Protein AF-A0A6C0QB54-F1 (afdb_monomer_lite)

pLDDT: mean 79.32, std 17.46, range [38.84, 95.88]

Foldseek 3Di:
DDDDDDDDDDDDDDDDDDDDDDDDDDDDPDDDPPPPPDADDPQDAADPPQDPLLCLLLVLLLVLVVVVVDHLVNLCVQAVDDSVVSSCSNNNNDLDQLVRVVSSCVVSVFLSQLSLLSSLVSQVVPPPHDPVNNCVSCVVPVVVNVVPPDQDPVLVVVCVVCVVVQLVVCVVPDDPVVSVSVSSSVSSSCSRCVVVCVVDPDNVVD

Structure (mmCIF, N/CA/C/O backbone):
data_AF-A0A6C0QB54-F1
#
_entry.id   AF-A0A6C0QB54-F1
#
loop_
_atom_site.group_PDB
_atom_site.id
_atom_site.type_symbol
_atom_site.label_atom_id
_atom_site.label_alt_id
_atom_site.label_comp_id
_atom_site.label_asym_id
_atom_site.label_entity_id
_atom_site.label_seq_id
_atom_site.pdbx_PDB_ins_code
_atom_site.Cartn_x
_atom_site.Cartn_y
_atom_site.Cartn_z
_atom_site.occupancy
_atom_site.B_iso_or_equiv
_atom_site.auth_seq_id
_atom_site.auth_comp_id
_atom_site.auth_asym_id
_atom_site.auth_atom_id
_atom_site.pdbx_PDB_model_num
ATOM 1 N N . MET A 1 1 ? -19.506 -4.157 97.766 1.00 39.16 1 MET A N 1
ATOM 2 C CA . MET A 1 1 ? -19.098 -3.221 96.699 1.00 39.16 1 MET A CA 1
ATOM 3 C C . MET A 1 1 ? -19.793 -3.650 95.411 1.00 39.16 1 MET A C 1
ATOM 5 O O . MET A 1 1 ? -19.734 -4.841 95.151 1.00 39.16 1 MET A O 1
ATOM 9 N N . THR A 1 2 ? -20.455 -2.834 94.587 1.00 42.12 2 THR A N 1
ATOM 10 C CA . THR A 1 2 ? -21.032 -1.476 94.728 1.00 42.12 2 THR A CA 1
ATOM 11 C C . THR A 1 2 ? -22.020 -1.313 93.548 1.00 42.12 2 THR A C 1
ATOM 13 O O . THR A 1 2 ? -21.626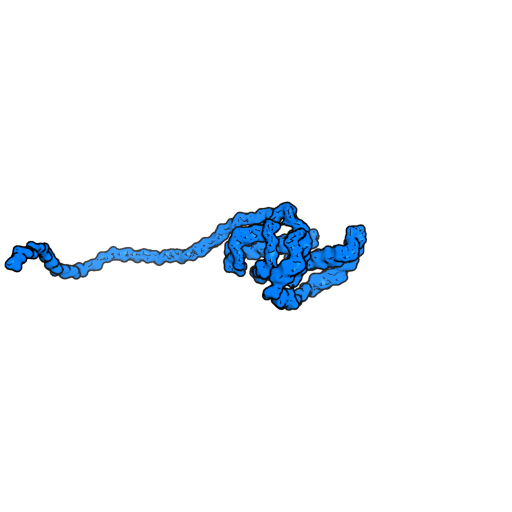 -1.583 92.421 1.00 42.12 2 THR A O 1
ATOM 16 N N . THR A 1 3 ? -23.282 -0.931 93.777 1.00 49.56 3 THR A N 1
ATOM 17 C CA . THR A 1 3 ? -24.237 -0.430 92.744 1.00 49.56 3 THR A CA 1
ATOM 18 C C . THR A 1 3 ? -23.921 1.046 92.406 1.00 49.56 3 THR A C 1
ATOM 20 O O . THR A 1 3 ? -23.174 1.633 93.193 1.00 49.56 3 THR A O 1
ATOM 23 N N . PRO A 1 4 ? -24.439 1.716 91.340 1.00 61.91 4 PRO A N 1
ATOM 24 C CA . PRO A 1 4 ? -25.644 1.477 90.512 1.00 61.91 4 PRO A CA 1
ATOM 25 C C . PRO A 1 4 ? -25.268 1.313 88.995 1.00 61.91 4 PRO A C 1
ATOM 27 O O . PRO A 1 4 ? -24.181 0.797 88.754 1.00 61.91 4 PRO A O 1
ATOM 30 N N . SER A 1 5 ? -26.044 1.579 87.923 1.00 51.97 5 SER A N 1
ATOM 31 C CA . SER A 1 5 ? -27.294 2.348 87.713 1.00 51.97 5 SER A CA 1
ATOM 32 C C . SER A 1 5 ? -28.105 1.916 86.473 1.00 51.97 5 SER A C 1
ATOM 34 O O . SER A 1 5 ? -27.557 1.355 85.531 1.00 51.97 5 SER A O 1
ATOM 36 N N . ASP A 1 6 ? -29.388 2.293 86.471 1.00 53.00 6 ASP A N 1
ATOM 37 C CA . ASP A 1 6 ? -30.288 2.486 85.307 1.00 53.00 6 ASP A CA 1
ATOM 38 C C . ASP A 1 6 ? -30.131 3.949 84.772 1.00 53.00 6 ASP A C 1
ATOM 40 O O . ASP A 1 6 ? -29.526 4.738 85.516 1.00 53.00 6 ASP A O 1
ATOM 44 N N . PRO A 1 7 ? -30.628 4.396 83.579 1.00 58.66 7 PRO A N 1
ATOM 45 C CA . PRO A 1 7 ? -32.072 4.359 83.257 1.00 58.66 7 PRO A CA 1
ATOM 46 C C . PRO A 1 7 ? -32.531 4.304 81.762 1.00 58.66 7 PRO A C 1
ATOM 48 O O . PRO A 1 7 ? -31.856 4.769 80.848 1.00 58.66 7 PRO A O 1
ATOM 51 N N . SER A 1 8 ? -33.819 3.965 81.583 1.00 39.81 8 SER A N 1
ATOM 52 C CA . SER A 1 8 ? -34.803 4.609 80.669 1.00 39.81 8 SER A CA 1
ATOM 53 C C . SER A 1 8 ? -34.636 4.554 79.131 1.00 39.81 8 SER A C 1
ATOM 55 O O . SER A 1 8 ? -33.882 5.338 78.561 1.00 39.81 8 SER A O 1
ATOM 57 N N . ALA A 1 9 ? -35.562 3.856 78.445 1.00 40.72 9 ALA A N 1
ATOM 58 C CA . ALA A 1 9 ? -36.677 4.481 77.684 1.00 40.72 9 ALA A CA 1
ATOM 59 C C . ALA A 1 9 ? -37.516 3.450 76.881 1.00 40.72 9 ALA A C 1
ATOM 61 O O . ALA A 1 9 ? -36.960 2.596 76.198 1.00 40.72 9 ALA A O 1
ATOM 62 N N . ALA A 1 10 ? -38.851 3.580 76.900 1.00 47.28 10 ALA A N 1
ATOM 63 C CA . ALA A 1 10 ? -39.772 2.974 75.916 1.00 47.28 10 ALA A CA 1
ATOM 64 C C . ALA A 1 10 ? -40.053 3.978 74.767 1.00 47.28 10 ALA A C 1
ATOM 66 O O . ALA A 1 10 ? -39.791 5.171 74.962 1.00 47.28 10 ALA A O 1
ATOM 67 N N . PRO A 1 11 ? -40.522 3.550 73.572 1.00 50.53 11 PRO A N 1
ATOM 68 C CA . PRO A 1 11 ? -41.960 3.289 73.320 1.00 50.53 11 PRO A CA 1
ATOM 69 C C . PRO A 1 11 ? -42.220 2.000 72.495 1.00 50.53 11 PRO A C 1
ATOM 71 O O . PRO A 1 11 ? -41.364 1.554 71.744 1.00 50.53 11 PRO A O 1
ATOM 74 N N . GLU A 1 12 ? -43.317 1.263 72.693 1.00 42.94 12 GLU A N 1
ATOM 75 C CA . GLU A 1 12 ? -44.690 1.516 72.188 1.00 42.94 12 GLU A CA 1
ATOM 76 C C . GLU A 1 12 ? -44.807 1.449 70.643 1.00 42.94 12 GLU A C 1
ATOM 78 O O . GLU A 1 12 ? -44.833 2.464 69.947 1.00 42.94 12 GLU A O 1
ATOM 83 N N . GLU A 1 13 ? -44.892 0.225 70.102 1.00 38.84 13 GLU A N 1
ATOM 84 C CA . GLU A 1 13 ? -45.164 -0.030 68.680 1.00 38.84 13 GLU A CA 1
ATOM 85 C C . GLU A 1 13 ? -46.653 0.188 68.356 1.00 38.84 13 GLU A C 1
ATOM 87 O O . GLU A 1 13 ? -47.531 -0.444 68.945 1.00 38.84 13 GLU A O 1
ATOM 92 N N . ARG A 1 14 ? -46.947 1.067 67.387 1.00 44.78 14 ARG A N 1
ATOM 93 C CA . ARG A 1 14 ? -48.294 1.251 66.818 1.00 44.78 14 ARG A CA 1
ATOM 94 C C . ARG A 1 14 ? -48.402 0.585 65.451 1.00 44.78 14 ARG A C 1
ATOM 96 O O . ARG A 1 14 ? -47.499 0.698 64.626 1.00 44.78 14 ARG A O 1
ATOM 103 N N . GLU A 1 15 ? -49.546 -0.046 65.205 1.00 44.03 15 GLU A N 1
ATOM 104 C CA . GLU A 1 15 ? -49.877 -0.716 63.945 1.00 44.03 15 GLU A CA 1
ATOM 105 C C . GLU A 1 15 ? -49.831 0.240 62.731 1.00 44.03 15 GLU A C 1
ATOM 107 O O . GLU A 1 15 ? -50.357 1.359 62.802 1.00 44.03 15 GLU A O 1
ATOM 112 N N . PRO A 1 16 ? -49.281 -0.184 61.577 1.00 46.28 16 PRO A N 1
ATOM 113 C CA . PRO A 1 16 ? -49.359 0.585 60.341 1.00 46.28 16 PRO A CA 1
ATOM 114 C C . PRO A 1 16 ? -50.718 0.385 59.651 1.00 46.28 16 PRO A C 1
ATOM 116 O O . PRO A 1 16 ? -50.957 -0.613 58.970 1.00 46.28 16 PRO A O 1
ATOM 119 N N . SER A 1 17 ? -51.602 1.375 59.781 1.00 45.84 17 SER A N 1
ATOM 120 C CA . SER A 1 17 ? -52.851 1.429 59.014 1.00 45.84 17 SER A CA 1
ATOM 121 C C . SER A 1 17 ? -52.574 1.649 57.521 1.00 45.84 17 SER A C 1
ATOM 123 O O . SER A 1 17 ? -51.885 2.594 57.130 1.00 45.84 17 SER A O 1
ATOM 125 N N . ILE A 1 18 ? -53.108 0.766 56.675 1.00 46.41 18 ILE A N 1
ATOM 126 C CA . ILE A 1 18 ? -52.910 0.788 55.221 1.00 46.41 18 ILE A CA 1
ATOM 127 C C . ILE A 1 18 ? -53.871 1.794 54.574 1.00 46.41 18 ILE A C 1
ATOM 129 O O . ILE A 1 18 ? -55.084 1.736 54.763 1.00 46.41 18 ILE A O 1
ATOM 133 N N . SER A 1 19 ? -53.346 2.679 53.726 1.00 45.41 19 SER A N 1
ATOM 134 C CA . SER A 1 19 ? -54.140 3.453 52.763 1.00 45.41 19 SER A CA 1
ATOM 135 C C . SER A 1 19 ? -53.346 3.666 51.469 1.00 45.41 19 SER A C 1
ATOM 137 O O . SER A 1 19 ? -52.205 4.125 51.535 1.00 45.41 19 SER A O 1
ATOM 139 N N . PRO A 1 20 ? -53.903 3.336 50.287 1.00 48.88 20 PRO A N 1
ATOM 140 C CA . PRO A 1 20 ? -53.206 3.502 49.018 1.00 48.88 20 PRO A CA 1
ATOM 141 C C . PRO A 1 20 ? -53.396 4.922 48.466 1.00 48.88 20 PRO A C 1
ATOM 143 O O . PRO A 1 20 ? -54.515 5.346 48.184 1.00 48.88 20 PRO A O 1
ATOM 146 N N . ALA A 1 21 ? -52.293 5.640 48.250 1.00 41.16 21 ALA A N 1
ATOM 147 C CA . ALA A 1 21 ? -52.282 6.905 47.517 1.00 41.16 21 ALA A CA 1
ATOM 148 C C . ALA A 1 21 ? -51.719 6.703 46.099 1.00 41.16 21 ALA A C 1
ATOM 150 O O . ALA A 1 21 ? -50.745 5.978 45.899 1.00 41.16 21 ALA A O 1
ATOM 151 N N . PHE A 1 22 ? -52.346 7.352 45.114 1.00 47.78 22 PHE A N 1
ATOM 152 C CA . PHE A 1 22 ? -51.980 7.291 43.695 1.00 47.78 22 PHE A CA 1
ATOM 153 C C . PHE A 1 22 ? -50.506 7.664 43.440 1.00 47.78 22 PHE A C 1
ATOM 155 O O . PHE A 1 22 ? -50.054 8.735 43.840 1.00 47.78 22 PHE A O 1
ATOM 162 N N . GLY A 1 23 ? -49.796 6.827 42.675 1.00 42.66 23 GLY A N 1
ATOM 163 C CA . GLY A 1 23 ? -48.458 7.100 42.139 1.00 42.66 23 GLY A CA 1
ATOM 164 C C . GLY A 1 23 ? -48.442 6.933 40.618 1.00 42.66 23 GLY A C 1
ATOM 165 O O . GLY A 1 23 ? -48.910 5.924 40.099 1.00 42.66 23 GLY A O 1
ATOM 166 N N . MET A 1 24 ? -47.956 7.946 39.898 1.00 43.97 24 MET A N 1
ATOM 167 C CA . MET A 1 24 ? -48.062 8.043 38.436 1.00 43.97 24 MET A CA 1
ATOM 168 C C . MET A 1 24 ? -47.279 6.953 37.686 1.00 43.97 24 MET A C 1
ATOM 170 O O . MET A 1 24 ? -46.133 6.658 38.017 1.00 43.97 24 MET A O 1
ATOM 174 N N . LEU A 1 25 ? -47.864 6.449 36.593 1.00 43.31 25 LEU A N 1
ATOM 175 C CA . LEU A 1 25 ? -47.161 5.674 35.566 1.00 43.31 25 LEU A CA 1
ATOM 176 C C . LEU A 1 25 ? -46.088 6.542 34.889 1.00 43.31 25 LEU A C 1
ATOM 178 O O . LEU A 1 25 ? -46.390 7.342 34.002 1.00 43.31 25 LEU A O 1
ATOM 182 N N . THR A 1 26 ? -44.826 6.366 35.273 1.00 57.62 26 THR A N 1
ATOM 183 C CA . THR A 1 26 ? -43.685 6.859 34.497 1.00 57.62 26 THR A CA 1
ATOM 184 C C . THR A 1 26 ? -43.478 5.975 33.260 1.00 57.62 26 THR A C 1
ATOM 186 O O . THR A 1 26 ? -43.392 4.751 33.389 1.00 57.62 26 THR A O 1
ATOM 189 N N . PRO A 1 27 ? -43.382 6.545 32.043 1.00 57.91 27 PRO A N 1
ATOM 190 C CA . PRO A 1 27 ? -43.045 5.763 30.859 1.00 57.91 27 PRO A CA 1
ATOM 191 C C . PRO A 1 27 ? -41.592 5.255 30.944 1.00 57.91 27 PRO A C 1
ATOM 193 O O . PRO A 1 27 ? -40.736 5.934 31.521 1.00 57.91 27 PRO A O 1
ATOM 196 N N . PRO A 1 28 ? -41.282 4.080 30.365 1.00 59.28 28 PRO A N 1
ATOM 197 C CA . PRO A 1 28 ? -39.941 3.506 30.423 1.00 59.28 28 PRO A CA 1
ATOM 198 C C . PRO A 1 28 ? -38.916 4.406 29.710 1.00 59.28 28 PRO A C 1
ATOM 200 O O . PRO A 1 28 ? -39.250 5.040 28.703 1.00 59.28 28 PRO A O 1
ATOM 203 N N . PRO A 1 29 ? -37.656 4.458 30.183 1.00 53.16 29 PRO A N 1
ATOM 204 C CA . PRO A 1 29 ? -36.629 5.287 29.567 1.00 53.16 29 PRO A CA 1
ATOM 205 C C . PRO A 1 29 ? -36.394 4.854 28.118 1.00 53.16 29 PRO A C 1
ATOM 207 O O . PRO A 1 29 ? -36.083 3.695 27.838 1.00 53.16 29 PRO A O 1
ATOM 210 N N . ALA A 1 30 ? -36.540 5.811 27.198 1.00 51.53 30 ALA A N 1
ATOM 211 C CA . ALA A 1 30 ? -36.343 5.592 25.773 1.00 51.53 30 ALA A CA 1
ATOM 212 C C . ALA A 1 30 ? -34.971 4.956 25.500 1.00 51.53 30 ALA A C 1
ATOM 214 O O . ALA A 1 30 ? -33.955 5.363 26.072 1.00 51.53 30 ALA A O 1
ATOM 215 N N . GLY A 1 31 ? -34.962 3.952 24.618 1.00 45.31 31 GLY A N 1
ATOM 216 C CA . GLY A 1 31 ? -33.795 3.117 24.356 1.00 45.31 31 GLY A CA 1
ATOM 217 C C . GLY A 1 31 ? -32.533 3.928 24.069 1.00 45.31 31 GLY A C 1
ATOM 218 O O . GLY A 1 31 ? -32.570 4.949 23.377 1.00 45.31 31 GLY A O 1
ATOM 219 N N . SER A 1 32 ? -31.405 3.446 24.590 1.00 46.78 32 SER A N 1
ATOM 220 C CA . SER A 1 32 ? -30.092 4.065 24.437 1.00 46.78 32 SER A CA 1
ATOM 221 C C . SER A 1 32 ? -29.730 4.214 22.958 1.00 46.78 32 SER A C 1
ATOM 223 O O . SER A 1 32 ? -29.215 3.300 22.307 1.00 46.78 32 SER A O 1
ATOM 225 N N . SER A 1 33 ? -29.985 5.406 22.417 1.00 46.62 33 SER A N 1
ATOM 226 C CA . SER A 1 33 ? -29.573 5.768 21.070 1.00 46.62 33 SER A CA 1
ATOM 227 C C . SER A 1 33 ? -28.051 5.674 21.012 1.00 46.62 33 SER A C 1
ATOM 229 O O . SER A 1 33 ? -27.321 6.495 21.574 1.00 46.62 33 SER A O 1
ATOM 231 N N . ARG A 1 34 ? -27.558 4.606 20.368 1.00 44.16 34 ARG A N 1
ATOM 232 C CA . ARG A 1 34 ? -26.129 4.379 20.136 1.00 44.16 34 ARG A CA 1
ATOM 233 C C . ARG A 1 34 ? -25.597 5.613 19.422 1.00 44.16 34 ARG A C 1
ATOM 235 O O . ARG A 1 34 ? -25.848 5.782 18.228 1.00 44.16 34 ARG A O 1
ATOM 242 N N . ARG A 1 35 ? -24.918 6.495 20.167 1.00 45.19 35 ARG A N 1
ATOM 243 C CA . ARG A 1 35 ? -24.402 7.769 19.658 1.00 45.19 35 ARG A CA 1
ATOM 244 C C . ARG A 1 35 ? -23.559 7.464 18.427 1.00 45.19 35 ARG A C 1
ATOM 246 O O . ARG A 1 35 ? -22.471 6.906 18.558 1.00 45.19 35 ARG A O 1
ATOM 253 N N . ARG A 1 36 ? -24.078 7.797 17.238 1.00 53.44 36 ARG A N 1
ATOM 254 C CA . ARG A 1 36 ? -23.342 7.639 15.981 1.00 53.44 36 ARG A CA 1
ATOM 255 C C . ARG A 1 36 ? -22.050 8.429 16.147 1.00 53.44 36 ARG A C 1
ATOM 257 O O . ARG A 1 36 ? -22.100 9.634 16.387 1.00 53.44 36 ARG A O 1
ATOM 264 N N . GLY A 1 37 ? -20.919 7.724 16.137 1.00 49.62 37 GLY A N 1
ATOM 265 C CA . GLY A 1 37 ? -19.627 8.316 16.459 1.00 49.62 37 GLY A CA 1
ATOM 266 C C . GLY A 1 37 ? -19.381 9.514 15.554 1.00 49.62 37 GLY A C 1
ATOM 267 O O . GLY A 1 37 ? -19.381 9.363 14.334 1.00 49.62 37 GLY A O 1
ATOM 268 N N . ARG A 1 38 ? -19.209 10.702 16.150 1.00 50.81 38 ARG A N 1
ATOM 269 C CA . ARG A 1 38 ? -18.895 11.930 15.409 1.00 50.81 38 ARG A CA 1
ATOM 270 C C . ARG A 1 38 ? -17.702 11.627 14.491 1.00 50.81 38 ARG A C 1
ATOM 272 O O . ARG A 1 38 ? -16.721 11.082 15.010 1.00 50.81 38 ARG A O 1
ATOM 279 N N . PRO A 1 39 ? -17.762 11.946 13.181 1.00 53.44 39 PRO A N 1
ATOM 280 C CA . PRO A 1 39 ? -16.652 11.696 12.274 1.00 53.44 39 PRO A CA 1
ATOM 281 C C . PRO A 1 39 ? -15.354 12.214 12.888 1.00 53.44 39 PRO A C 1
ATOM 283 O O . PRO A 1 39 ? -15.285 13.356 13.352 1.00 53.44 39 PRO A O 1
ATOM 286 N N . GLY A 1 40 ? -14.352 11.337 12.975 1.00 58.34 40 GLY A N 1
ATOM 287 C CA . GLY A 1 40 ? -13.045 11.722 13.491 1.00 58.34 40 GLY A CA 1
ATOM 288 C C . GLY A 1 40 ? -12.448 12.833 12.629 1.00 58.34 40 GLY A C 1
ATOM 289 O O . GLY A 1 40 ? -12.793 12.956 11.455 1.00 58.34 40 GLY A O 1
ATOM 290 N N . ARG A 1 41 ? -11.530 13.626 13.200 1.00 63.25 41 ARG A N 1
ATOM 291 C CA . ARG A 1 41 ? -10.742 14.592 12.420 1.00 63.25 41 ARG A CA 1
ATOM 292 C C . ARG A 1 41 ? -10.187 13.876 11.174 1.00 63.25 41 ARG A C 1
ATOM 294 O O . ARG A 1 41 ? -9.638 12.783 11.348 1.00 63.25 41 ARG A O 1
ATOM 301 N N . PRO A 1 42 ? -10.327 14.445 9.960 1.00 65.38 42 PRO A N 1
ATOM 302 C CA . PRO A 1 42 ? -9.825 13.809 8.750 1.00 65.38 42 PRO A CA 1
ATOM 303 C C . PRO A 1 42 ? -8.333 13.509 8.891 1.00 65.38 42 PRO A C 1
ATOM 305 O O . PRO A 1 42 ? -7.591 14.259 9.533 1.00 65.38 42 PRO A O 1
ATOM 308 N N . LEU A 1 43 ? -7.909 12.390 8.303 1.00 75.31 43 LEU A N 1
ATOM 309 C CA . LEU A 1 43 ? -6.507 11.994 8.267 1.00 75.31 43 LEU A CA 1
ATOM 310 C C . LEU A 1 43 ? -5.676 13.109 7.621 1.00 75.31 43 LEU A C 1
ATOM 312 O O . LEU A 1 43 ? -5.897 13.450 6.460 1.00 75.31 43 LEU A O 1
ATOM 316 N N . GLY A 1 44 ? -4.696 13.638 8.359 1.00 75.00 44 GLY A N 1
ATOM 317 C CA . GLY A 1 44 ? -3.726 14.592 7.818 1.00 75.00 44 GLY A CA 1
ATOM 318 C C . GLY A 1 44 ? -2.934 14.003 6.647 1.00 75.00 44 GLY A C 1
ATOM 319 O O . GLY A 1 44 ? -3.008 12.801 6.381 1.00 75.00 44 GLY A O 1
ATOM 320 N N . GLN A 1 45 ? -2.174 14.841 5.946 1.00 83.75 45 GLN A N 1
ATOM 321 C CA . GLN A 1 45 ? -1.259 14.388 4.894 1.00 83.75 45 GLN A CA 1
ATOM 322 C C . GLN A 1 45 ? -0.221 13.395 5.455 1.00 83.75 45 GLN A C 1
ATOM 324 O O . GLN A 1 45 ? 0.074 13.406 6.654 1.00 83.75 45 GLN A O 1
ATOM 329 N N . ILE A 1 46 ? 0.309 12.524 4.592 1.00 86.25 46 ILE A N 1
ATOM 330 C CA . ILE A 1 46 ? 1.480 11.700 4.924 1.00 86.25 46 ILE A CA 1
ATOM 331 C C . ILE A 1 46 ? 2.666 12.647 5.157 1.00 86.25 46 ILE A C 1
ATOM 333 O O . ILE A 1 46 ? 2.772 13.672 4.482 1.00 86.25 46 ILE A O 1
ATOM 337 N N . THR A 1 47 ? 3.542 12.342 6.115 1.00 86.94 47 THR A N 1
ATOM 338 C CA . THR A 1 47 ? 4.712 13.186 6.390 1.00 86.94 47 THR A CA 1
ATOM 339 C C . THR A 1 47 ? 5.629 13.321 5.165 1.00 86.94 47 THR A C 1
ATOM 341 O O . THR A 1 47 ? 5.808 12.352 4.413 1.00 86.94 47 THR A O 1
ATOM 344 N N . PRO A 1 48 ? 6.238 14.505 4.948 1.00 83.19 48 PRO A N 1
ATOM 345 C CA . PRO A 1 48 ? 7.124 14.733 3.807 1.00 83.19 48 PRO A CA 1
ATOM 346 C C . PRO A 1 48 ? 8.326 13.778 3.824 1.00 83.19 48 PRO A C 1
ATOM 348 O O . PRO A 1 48 ? 8.709 13.284 2.769 1.00 83.19 48 PRO A O 1
ATOM 351 N N . ASP A 1 49 ? 8.809 13.424 5.018 1.00 84.25 49 ASP A N 1
ATOM 352 C CA . ASP A 1 49 ? 9.939 12.513 5.269 1.00 84.25 49 ASP A CA 1
ATOM 353 C C . ASP A 1 49 ? 9.634 11.034 4.949 1.00 84.25 49 ASP A C 1
ATOM 355 O O . ASP A 1 49 ? 10.508 10.171 5.028 1.00 84.25 49 ASP A O 1
ATOM 359 N N . CYS A 1 50 ? 8.383 10.705 4.616 1.00 85.31 50 CYS A N 1
ATOM 360 C CA . CYS A 1 50 ? 7.991 9.360 4.207 1.00 85.31 50 CYS A CA 1
ATOM 361 C C . CYS A 1 50 ? 8.471 9.090 2.769 1.00 85.31 50 CYS A C 1
ATOM 363 O O . CYS A 1 50 ? 7.907 9.635 1.820 1.00 85.31 50 CYS A O 1
ATOM 365 N N . GLY A 1 51 ? 9.512 8.264 2.614 1.00 87.69 51 GLY A N 1
ATOM 366 C CA . GLY A 1 51 ? 10.080 7.892 1.312 1.00 87.69 51 GLY A CA 1
ATOM 367 C C . GLY A 1 51 ? 9.106 7.138 0.394 1.00 87.69 51 GLY A C 1
ATOM 368 O O . GLY A 1 51 ? 8.103 6.583 0.846 1.00 87.69 51 GLY A O 1
ATOM 369 N N . SER A 1 52 ? 9.420 7.094 -0.905 1.00 88.81 52 SER A N 1
ATOM 370 C CA . SER A 1 52 ? 8.568 6.515 -1.958 1.00 88.81 52 SER A CA 1
ATOM 371 C C . SER A 1 52 ? 8.130 5.077 -1.670 1.00 88.81 52 SER A C 1
ATOM 373 O O . SER A 1 52 ? 6.933 4.805 -1.694 1.00 88.81 52 SER A O 1
ATOM 375 N N . ALA A 1 53 ? 9.050 4.178 -1.308 1.00 89.75 53 ALA A N 1
ATOM 376 C CA . ALA A 1 53 ? 8.707 2.787 -1.004 1.00 89.75 53 ALA A CA 1
ATOM 377 C C . ALA A 1 53 ? 7.766 2.652 0.214 1.00 89.75 53 ALA A C 1
ATOM 379 O O . ALA A 1 53 ? 6.877 1.803 0.232 1.00 89.75 53 ALA A O 1
ATOM 380 N N . HIS A 1 54 ? 7.897 3.519 1.227 1.00 91.88 54 HIS A N 1
ATOM 381 C CA . HIS A 1 54 ? 6.962 3.547 2.360 1.00 91.88 54 HIS A CA 1
ATOM 382 C C . HIS A 1 54 ? 5.578 4.056 1.912 1.00 91.88 54 HIS A C 1
ATOM 384 O O . HIS A 1 54 ? 4.559 3.484 2.303 1.00 91.88 54 HIS A O 1
ATOM 390 N N . ARG A 1 55 ? 5.516 5.066 1.033 1.00 92.62 55 ARG A N 1
ATOM 391 C CA . ARG A 1 55 ? 4.248 5.532 0.439 1.00 92.62 55 ARG A CA 1
ATOM 392 C C . ARG A 1 55 ? 3.561 4.467 -0.419 1.00 92.62 55 ARG A C 1
ATOM 394 O O . ARG A 1 55 ? 2.347 4.335 -0.299 1.00 92.62 55 ARG A O 1
ATOM 401 N N . ALA A 1 56 ? 4.316 3.672 -1.181 1.00 92.19 56 ALA A N 1
ATOM 402 C CA . ALA A 1 56 ? 3.791 2.668 -2.115 1.00 92.19 56 ALA A CA 1
ATOM 403 C C . ALA A 1 56 ? 2.783 1.687 -1.485 1.00 92.19 56 ALA A C 1
ATOM 405 O O . ALA A 1 56 ? 1.793 1.329 -2.119 1.00 92.19 56 ALA A O 1
ATOM 406 N N . TRP A 1 57 ? 2.975 1.297 -0.216 1.00 93.62 57 TRP A N 1
ATOM 407 C CA . TRP A 1 57 ? 1.989 0.502 0.529 1.00 93.62 57 TRP A CA 1
ATOM 408 C C . TRP A 1 57 ? 1.076 1.328 1.450 1.00 93.62 57 TRP A C 1
ATOM 410 O O . TRP A 1 57 ? -0.076 0.948 1.682 1.00 93.62 57 TRP A O 1
ATOM 420 N N . LEU A 1 58 ? 1.554 2.459 1.981 1.00 94.38 58 LEU A N 1
ATOM 421 C CA . LEU A 1 58 ? 0.797 3.295 2.918 1.00 94.38 58 LEU A CA 1
ATOM 422 C C . LEU A 1 58 ? -0.361 4.054 2.247 1.00 94.38 58 LEU A C 1
ATOM 424 O O . LEU A 1 58 ? -1.396 4.274 2.882 1.00 94.38 58 LEU A O 1
ATOM 428 N N . GLU A 1 59 ? -0.213 4.459 0.987 1.00 93.25 59 GLU A N 1
ATOM 429 C CA . GLU A 1 59 ? -1.252 5.170 0.235 1.00 93.25 59 GLU A CA 1
ATOM 430 C C . GLU A 1 59 ? -2.452 4.263 -0.091 1.00 93.25 59 GLU A C 1
ATOM 432 O O . GLU A 1 59 ? -3.554 4.602 0.360 1.00 93.25 59 GLU A O 1
ATOM 437 N N . PRO A 1 60 ? -2.282 3.069 -0.706 1.00 92.69 60 PRO A N 1
ATOM 438 C CA . PRO A 1 60 ? -3.380 2.117 -0.875 1.00 92.69 60 PRO A CA 1
ATOM 439 C C . PRO A 1 60 ? -4.062 1.756 0.450 1.00 92.69 60 PRO A C 1
ATOM 441 O O . PRO A 1 60 ? -5.292 1.730 0.516 1.00 92.69 60 PRO A O 1
ATOM 444 N N . LEU A 1 61 ? -3.286 1.563 1.526 1.00 93.56 61 LEU A N 1
ATOM 445 C CA . LEU A 1 61 ? -3.803 1.304 2.873 1.00 93.56 61 LEU A CA 1
ATOM 446 C C . LEU A 1 61 ? -4.695 2.449 3.388 1.00 93.56 61 LEU A C 1
ATOM 448 O O . LEU A 1 61 ? -5.811 2.208 3.860 1.00 93.56 61 LEU A O 1
ATOM 452 N N . ARG A 1 62 ? -4.224 3.700 3.294 1.00 93.06 62 ARG A N 1
ATOM 453 C CA . ARG A 1 62 ? -4.986 4.894 3.697 1.00 93.06 62 ARG A CA 1
ATOM 454 C C . ARG A 1 62 ? -6.270 5.053 2.907 1.00 93.06 62 ARG A C 1
ATOM 456 O O . ARG A 1 62 ? -7.308 5.346 3.496 1.00 93.06 62 ARG A O 1
ATOM 463 N N . GLU A 1 63 ? -6.197 4.915 1.593 1.00 90.69 63 GLU A N 1
ATOM 464 C CA . GLU A 1 63 ? -7.342 5.102 0.708 1.00 90.69 63 GLU A CA 1
ATOM 465 C C . GLU A 1 63 ? -8.401 4.016 0.925 1.00 90.69 63 GLU A C 1
ATOM 467 O O . GLU A 1 63 ? -9.585 4.337 1.006 1.00 90.69 63 GLU A O 1
ATOM 472 N N . THR A 1 64 ? -7.996 2.758 1.122 1.00 91.00 64 THR A N 1
ATOM 473 C CA . THR A 1 64 ? -8.921 1.663 1.458 1.00 91.00 64 THR A CA 1
ATOM 474 C C . THR A 1 64 ? -9.540 1.853 2.847 1.00 91.00 64 THR A C 1
ATOM 476 O O . THR A 1 64 ? -10.743 1.655 3.016 1.00 91.00 64 THR A O 1
ATOM 479 N N . TYR A 1 65 ? -8.782 2.349 3.833 1.00 91.38 65 TYR A N 1
ATOM 480 C CA . TYR A 1 65 ? -9.355 2.781 5.113 1.00 91.38 65 TYR A CA 1
ATOM 481 C C . TYR A 1 65 ? -10.384 3.912 4.944 1.00 91.38 65 TYR A C 1
ATOM 483 O O . TYR A 1 65 ? -11.472 3.826 5.514 1.00 91.38 65 TYR A O 1
ATOM 491 N N . LEU A 1 66 ? -10.089 4.945 4.148 1.00 89.88 66 LEU A N 1
ATOM 492 C CA . LEU A 1 66 ? -11.029 6.044 3.894 1.00 89.88 66 LEU A CA 1
ATOM 493 C C . LEU A 1 66 ? -12.303 5.547 3.189 1.00 89.88 66 LEU A C 1
ATOM 495 O O . LEU A 1 66 ? -13.402 5.924 3.596 1.00 89.88 66 LEU A O 1
ATOM 499 N N . ALA A 1 67 ? -12.169 4.653 2.205 1.00 87.81 67 ALA A N 1
ATOM 500 C CA . ALA A 1 67 ? -13.292 4.020 1.511 1.00 87.81 67 ALA A CA 1
ATOM 501 C C . ALA A 1 67 ? -14.143 3.126 2.434 1.00 87.81 67 ALA A C 1
ATOM 503 O O . ALA A 1 67 ? -15.357 3.053 2.267 1.00 87.81 67 ALA A O 1
ATOM 504 N N . SER A 1 68 ? -13.537 2.492 3.447 1.00 88.00 68 SER A N 1
ATOM 505 C CA . SER A 1 68 ? -14.255 1.646 4.414 1.00 88.00 68 SER A CA 1
ATOM 506 C C . SER A 1 68 ? -15.237 2.408 5.319 1.00 88.00 68 SER A C 1
ATOM 508 O O . SER A 1 68 ? -16.052 1.788 6.004 1.00 88.00 68 SER A O 1
ATOM 510 N N . GLY A 1 69 ? -15.123 3.741 5.401 1.00 87.94 69 GLY A N 1
ATOM 511 C CA . GLY A 1 69 ? -15.924 4.582 6.296 1.00 87.94 69 GLY A CA 1
ATOM 512 C C . GLY A 1 69 ? -15.697 4.339 7.797 1.00 87.94 69 GLY A C 1
ATOM 513 O O . GLY A 1 69 ? -16.377 4.950 8.625 1.00 87.94 69 GLY A O 1
ATOM 514 N N . MET A 1 70 ? -14.762 3.459 8.181 1.00 87.62 70 MET A N 1
ATOM 515 C CA . MET A 1 70 ? -14.485 3.152 9.584 1.00 87.62 70 MET A CA 1
ATOM 516 C C . MET A 1 70 ? -13.830 4.337 10.295 1.00 87.62 70 MET A C 1
ATOM 518 O O . MET A 1 70 ? -13.005 5.059 9.743 1.00 87.62 70 MET A O 1
ATOM 522 N N . THR A 1 71 ? -14.149 4.517 11.574 1.00 87.31 71 THR A N 1
ATOM 523 C CA . THR A 1 71 ? -13.434 5.465 12.434 1.00 87.31 71 THR A CA 1
ATOM 524 C C . THR A 1 71 ? -12.144 4.851 12.979 1.00 87.31 71 THR A C 1
ATOM 526 O O . THR A 1 71 ? -12.063 3.651 13.241 1.00 87.31 71 THR A O 1
ATOM 529 N N . MET A 1 72 ? -11.165 5.702 13.299 1.00 85.19 72 MET A N 1
ATOM 530 C CA . MET A 1 72 ? -9.902 5.294 13.934 1.00 85.19 72 MET A CA 1
ATOM 531 C C . MET A 1 72 ? -10.099 4.500 15.240 1.00 85.19 72 MET A C 1
ATOM 533 O O . MET A 1 72 ? -9.239 3.718 15.631 1.00 85.19 72 MET A O 1
ATOM 537 N N . SER A 1 73 ? -11.233 4.705 15.925 1.00 82.62 73 SER A N 1
ATOM 538 C CA . SER A 1 73 ? -11.586 3.970 17.143 1.00 82.62 73 SER A CA 1
ATOM 539 C C . SER A 1 73 ? -12.096 2.558 16.854 1.00 82.62 73 SER A C 1
ATOM 541 O O . SER A 1 73 ? -11.798 1.659 17.625 1.00 82.62 73 SER A O 1
ATOM 543 N N . GLN A 1 74 ? -12.842 2.361 15.760 1.00 87.62 74 GLN A N 1
ATOM 544 C CA . GLN A 1 74 ? -13.299 1.036 15.319 1.00 87.62 74 GLN A CA 1
ATOM 545 C C . GLN A 1 74 ? -12.142 0.208 14.749 1.00 87.62 74 GLN A C 1
ATOM 547 O O . GLN A 1 74 ? -12.104 -1.005 14.935 1.00 87.62 74 GLN A O 1
ATOM 552 N N . LEU A 1 75 ? -11.181 0.863 14.088 1.00 87.12 75 LEU A N 1
ATOM 553 C CA . LEU A 1 75 ? -9.963 0.211 13.611 1.00 87.12 75 LEU A CA 1
ATOM 554 C C . LEU A 1 75 ? -9.061 -0.196 14.790 1.00 87.12 75 LEU A C 1
ATOM 556 O O . LEU A 1 75 ? -8.682 -1.358 14.903 1.00 87.12 75 LEU A O 1
ATOM 560 N N . GLY A 1 76 ? -8.815 0.721 15.733 1.00 84.75 76 GLY A N 1
ATOM 561 C CA . GLY A 1 76 ? -8.051 0.445 16.958 1.00 84.75 76 GLY A CA 1
ATOM 562 C C . GLY A 1 76 ? -8.724 -0.510 17.956 1.00 84.75 76 GLY A C 1
ATOM 563 O O . GLY A 1 76 ? -8.057 -0.991 18.860 1.00 84.75 76 GLY A O 1
ATOM 564 N N . SER A 1 77 ? -10.020 -0.818 17.815 1.00 86.81 77 SER A N 1
ATOM 565 C CA . SER A 1 77 ? -10.677 -1.886 18.589 1.00 86.81 77 SER A CA 1
ATOM 566 C C . SER A 1 77 ? -10.616 -3.261 17.913 1.00 86.81 77 SER A C 1
ATOM 568 O O . SER A 1 77 ? -10.995 -4.251 18.529 1.00 86.81 77 SER A O 1
ATOM 570 N N . ARG A 1 78 ? -10.197 -3.331 16.640 1.00 87.44 78 ARG A N 1
ATOM 571 C CA . ARG A 1 78 ? -10.050 -4.577 15.858 1.00 87.44 78 ARG A CA 1
ATOM 572 C C . ARG A 1 78 ? -8.594 -5.028 15.712 1.00 87.44 78 ARG A C 1
ATOM 574 O O . ARG A 1 78 ? -8.344 -6.149 15.290 1.00 87.44 78 ARG A O 1
ATOM 581 N N . ILE A 1 79 ? -7.652 -4.150 16.037 1.00 87.00 79 ILE A N 1
ATOM 582 C CA . ILE A 1 79 ? -6.205 -4.332 15.902 1.00 87.00 79 ILE A CA 1
ATOM 583 C C . ILE A 1 79 ? -5.589 -4.041 17.277 1.00 87.00 79 ILE A C 1
ATOM 585 O O . ILE A 1 79 ? -6.053 -3.107 17.930 1.00 87.00 79 ILE A O 1
ATOM 589 N N . PRO A 1 80 ? -4.553 -4.769 17.739 1.00 82.25 80 PRO A N 1
ATOM 590 C CA . PRO A 1 80 ? -3.915 -4.542 19.041 1.00 82.25 80 PRO A CA 1
ATOM 591 C C . PRO A 1 80 ? -3.036 -3.270 19.064 1.00 82.25 80 PRO A C 1
ATOM 593 O O . PRO A 1 80 ? -1.844 -3.318 19.359 1.00 82.25 80 PRO A O 1
ATOM 596 N N . LEU A 1 81 ? -3.616 -2.108 18.740 1.00 86.25 81 LEU A N 1
ATOM 597 C CA . LEU A 1 81 ? -2.961 -0.800 18.740 1.00 86.25 81 LEU A CA 1
ATOM 598 C C . LEU A 1 81 ? -3.841 0.277 19.375 1.00 86.25 81 LEU A C 1
ATOM 600 O O . LEU A 1 81 ? -5.030 0.401 19.090 1.00 86.25 81 LEU A O 1
ATOM 604 N N . SER A 1 82 ? -3.214 1.166 20.147 1.00 86.62 82 SER A N 1
ATOM 605 C CA . SER A 1 82 ? -3.880 2.383 20.608 1.00 86.62 82 SER A CA 1
ATOM 606 C C . SER A 1 82 ? -4.208 3.312 19.433 1.00 86.62 82 SER A C 1
ATOM 608 O O . SER A 1 82 ? -3.445 3.426 18.471 1.00 86.62 82 SER A O 1
ATOM 610 N N . LYS A 1 83 ? -5.311 4.064 19.542 1.00 85.56 83 LYS A N 1
ATOM 611 C CA . LYS A 1 83 ? -5.737 5.069 18.547 1.00 85.56 83 LYS A CA 1
ATOM 612 C C . LYS A 1 83 ? -4.615 6.038 18.136 1.00 85.56 83 LYS A C 1
ATOM 614 O O . LYS A 1 83 ? -4.569 6.458 16.982 1.00 85.56 83 LYS A O 1
ATOM 619 N N . SER A 1 84 ? -3.719 6.382 19.068 1.00 86.94 84 SER A N 1
ATOM 620 C CA . SER A 1 84 ? -2.550 7.227 18.793 1.00 86.94 84 SER A CA 1
ATOM 621 C C . SER A 1 84 ? -1.583 6.543 17.820 1.00 86.94 84 SER A C 1
ATOM 623 O O . SER A 1 84 ? -1.261 7.111 16.780 1.00 86.94 84 SER A O 1
ATOM 625 N N . LYS A 1 85 ? -1.219 5.279 18.086 1.00 88.25 85 LYS A N 1
ATOM 626 C CA . LYS A 1 85 ? -0.328 4.490 17.221 1.00 88.25 85 LYS A CA 1
ATOM 627 C C . LYS A 1 85 ? -0.938 4.187 15.853 1.00 88.25 85 LYS A C 1
ATOM 629 O O . LYS A 1 85 ? -0.225 4.260 14.857 1.00 88.25 85 LYS A O 1
ATOM 634 N N . VAL A 1 86 ? -2.251 3.948 15.776 1.00 88.94 86 VAL A N 1
ATOM 635 C CA . VAL A 1 86 ? -2.956 3.857 14.483 1.00 88.94 86 VAL A CA 1
ATOM 636 C C . VAL A 1 86 ? -2.817 5.172 13.703 1.00 88.94 86 VAL A C 1
ATOM 638 O O . VAL A 1 86 ? -2.444 5.153 12.535 1.00 88.94 86 VAL A O 1
ATOM 641 N N . SER A 1 87 ? -3.039 6.328 14.339 1.00 88.94 87 SER A N 1
ATOM 642 C CA . SER A 1 87 ? -2.877 7.629 13.669 1.00 88.94 87 SER A CA 1
ATOM 643 C C . SER A 1 87 ? -1.429 7.929 13.256 1.00 88.94 87 SER A C 1
ATOM 645 O O . SER A 1 87 ? -1.221 8.612 12.256 1.00 88.94 87 SER A O 1
ATOM 647 N N . GLU A 1 88 ? -0.443 7.458 14.018 1.00 90.94 88 GLU A N 1
ATOM 648 C CA . GLU A 1 88 ? 0.988 7.617 13.735 1.00 90.94 88 GLU A CA 1
ATOM 649 C C . GLU A 1 88 ? 1.401 6.802 12.499 1.00 90.94 88 GLU A C 1
ATOM 651 O O . GLU A 1 88 ? 2.001 7.357 11.575 1.00 90.94 88 GLU A O 1
ATOM 656 N N . LEU A 1 89 ? 0.975 5.536 12.427 1.00 91.75 89 LEU A N 1
ATOM 657 C CA . LEU A 1 89 ? 1.142 4.657 11.264 1.00 91.75 89 LEU A CA 1
ATOM 658 C C . LEU A 1 89 ? 0.476 5.263 10.021 1.00 91.75 89 LEU A C 1
ATOM 660 O O . LEU A 1 89 ? 1.141 5.493 9.017 1.00 91.75 89 LEU A O 1
ATOM 664 N N . MET A 1 90 ? -0.802 5.649 10.116 1.00 90.56 90 MET A N 1
ATOM 665 C CA . MET A 1 90 ? -1.566 6.237 9.000 1.00 90.56 90 MET A CA 1
ATOM 666 C C . MET A 1 90 ? -1.066 7.630 8.560 1.00 90.56 90 MET A C 1
ATOM 668 O O . MET A 1 90 ? -1.580 8.193 7.589 1.00 90.56 90 MET A O 1
ATOM 672 N N . SER A 1 91 ? -0.078 8.198 9.261 1.00 89.81 91 SER A N 1
ATOM 673 C CA . SER A 1 91 ? 0.631 9.429 8.883 1.00 89.81 91 SER A CA 1
ATOM 674 C C . SER A 1 91 ? 2.024 9.193 8.282 1.00 89.81 91 SER A C 1
ATOM 676 O O . SER A 1 91 ? 2.631 10.149 7.812 1.00 89.81 91 SER A O 1
ATOM 678 N N . GLY A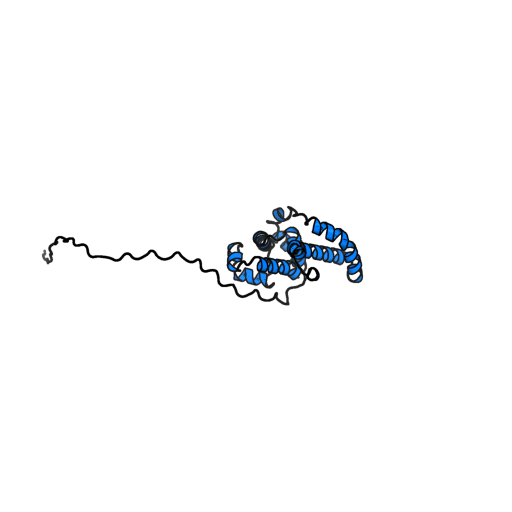 1 92 ? 2.538 7.956 8.291 1.00 89.69 92 GLY A N 1
ATOM 679 C CA . GLY A 1 92 ? 3.894 7.614 7.833 1.00 89.69 92 GLY A CA 1
ATOM 680 C C . GLY A 1 92 ? 5.009 7.875 8.853 1.00 89.69 92 GLY A C 1
ATOM 681 O O . GLY A 1 92 ? 6.176 7.634 8.558 1.00 89.69 92 GLY A O 1
ATOM 682 N N . ARG A 1 93 ? 4.675 8.326 10.072 1.00 89.00 93 ARG A N 1
ATOM 683 C CA . ARG A 1 93 ? 5.648 8.600 11.152 1.00 89.00 93 ARG A CA 1
ATOM 684 C C . ARG A 1 93 ? 6.214 7.341 11.804 1.00 89.00 93 ARG A C 1
ATOM 686 O O . ARG A 1 93 ? 7.313 7.373 12.347 1.00 89.00 93 ARG A O 1
ATOM 693 N N . MET A 1 94 ? 5.454 6.249 11.782 1.00 89.25 94 MET A N 1
ATOM 694 C CA . MET A 1 94 ? 5.847 4.961 12.347 1.00 89.25 94 MET A CA 1
ATOM 695 C C . MET A 1 94 ? 5.927 3.915 11.245 1.00 89.25 94 MET A C 1
ATOM 697 O O . MET A 1 94 ? 4.958 3.703 10.524 1.00 89.25 94 MET A O 1
ATOM 701 N N . TYR A 1 95 ? 7.050 3.199 11.205 1.00 90.62 95 TYR A N 1
ATOM 702 C CA . TYR A 1 95 ? 7.199 1.995 10.401 1.00 90.62 95 TYR A CA 1
ATOM 703 C C . TYR A 1 95 ? 6.762 0.756 11.214 1.00 90.62 95 TYR A C 1
ATOM 705 O O . TYR A 1 95 ? 7.406 0.458 12.228 1.00 90.62 95 TYR A O 1
ATOM 713 N N . PRO A 1 96 ? 5.675 0.051 10.844 1.00 91.19 96 PRO A N 1
ATOM 714 C CA . PRO A 1 96 ? 5.165 -1.093 11.598 1.00 91.19 96 PRO A CA 1
ATOM 715 C C . PRO A 1 96 ? 5.973 -2.375 11.344 1.00 91.19 96 PRO A C 1
ATOM 717 O O . PRO A 1 96 ? 6.630 -2.526 10.313 1.00 91.19 96 PRO A O 1
ATOM 720 N N . ARG A 1 97 ? 5.872 -3.341 12.266 1.00 91.44 97 ARG A N 1
ATOM 721 C CA . ARG A 1 97 ? 6.216 -4.744 11.973 1.00 91.44 97 ARG A CA 1
ATOM 722 C C . ARG A 1 97 ? 5.142 -5.393 11.088 1.00 91.44 97 ARG A C 1
ATOM 724 O O . ARG A 1 97 ? 4.020 -4.879 11.025 1.00 91.44 97 ARG A O 1
ATOM 731 N N . TRP A 1 98 ? 5.453 -6.527 10.454 1.00 92.19 98 TRP A N 1
ATOM 732 C CA . TRP A 1 98 ? 4.507 -7.191 9.553 1.00 92.19 98 TRP A CA 1
ATOM 733 C C . TRP A 1 98 ? 3.248 -7.659 10.279 1.00 92.19 98 TRP A C 1
ATOM 735 O O . TRP A 1 98 ? 2.162 -7.496 9.738 1.00 92.19 98 TRP A O 1
ATOM 745 N N . GLU A 1 99 ? 3.343 -8.158 11.515 1.00 90.62 99 GLU A N 1
ATOM 746 C CA . GLU A 1 99 ? 2.170 -8.693 12.225 1.00 90.62 99 GLU A CA 1
ATOM 747 C C . GLU A 1 99 ? 1.114 -7.607 12.490 1.00 90.62 99 GLU A C 1
ATOM 749 O O . GLU A 1 99 ? -0.089 -7.861 12.432 1.00 90.62 99 GLU A O 1
ATOM 754 N N . ILE A 1 100 ? 1.571 -6.370 12.712 1.00 90.81 100 ILE A N 1
ATOM 755 C CA . ILE A 1 100 ? 0.705 -5.196 12.827 1.00 90.81 100 ILE A CA 1
ATOM 756 C C . ILE A 1 100 ? 0.061 -4.892 11.473 1.00 90.81 100 ILE A C 1
ATOM 758 O O . ILE A 1 100 ? -1.159 -4.776 11.401 1.00 90.81 100 ILE A O 1
ATOM 762 N N . LEU A 1 101 ? 0.854 -4.763 10.404 1.00 92.50 101 LEU A N 1
ATOM 763 C CA . LEU A 1 101 ? 0.351 -4.379 9.080 1.00 92.50 101 LEU A CA 1
ATOM 764 C C . LEU A 1 101 ? -0.584 -5.442 8.475 1.00 92.50 101 LEU A C 1
ATOM 766 O O . LEU A 1 101 ? -1.607 -5.098 7.886 1.00 92.50 101 LEU A O 1
ATOM 770 N N . TYR A 1 102 ? -0.305 -6.723 8.707 1.00 91.75 102 TYR A N 1
ATOM 771 C CA . TYR A 1 102 ? -1.173 -7.838 8.340 1.00 91.75 102 TYR A CA 1
ATOM 772 C C . TYR A 1 102 ? -2.540 -7.762 9.038 1.00 91.75 102 TYR A C 1
ATOM 774 O O . TYR A 1 102 ? -3.568 -7.983 8.402 1.00 91.75 102 TYR A O 1
ATOM 782 N N . ALA A 1 103 ? -2.597 -7.351 10.311 1.00 90.94 103 ALA A N 1
ATOM 783 C CA . ALA A 1 103 ? -3.875 -7.128 10.991 1.00 90.94 103 ALA A CA 1
ATOM 784 C C . ALA A 1 103 ? -4.700 -5.993 10.346 1.00 90.94 103 ALA A C 1
ATOM 786 O O . ALA A 1 103 ? -5.925 -6.099 10.275 1.00 90.94 103 ALA A O 1
ATOM 787 N N . PHE A 1 104 ? -4.063 -4.940 9.808 1.00 92.25 104 PHE A N 1
ATOM 788 C CA . PHE A 1 104 ? -4.772 -3.962 8.967 1.00 92.25 104 PHE A CA 1
ATOM 789 C C . PHE A 1 104 ? -5.260 -4.592 7.661 1.00 92.25 104 PHE A C 1
ATOM 791 O O . PHE A 1 104 ?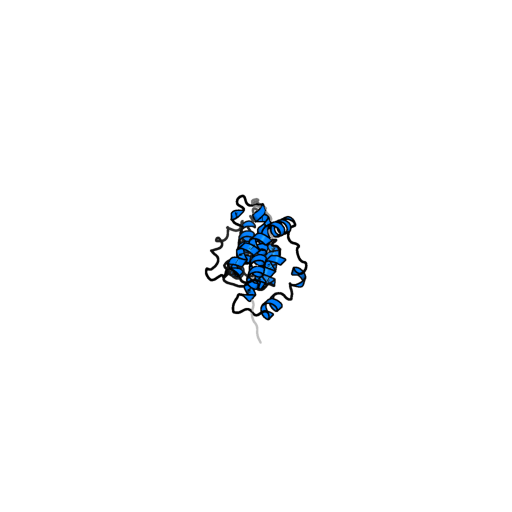 -6.398 -4.339 7.270 1.00 92.25 104 PHE A O 1
ATOM 798 N N . ALA A 1 105 ? -4.432 -5.412 7.007 1.00 91.00 105 ALA A N 1
ATOM 799 C CA . ALA A 1 105 ? -4.778 -6.068 5.749 1.00 91.00 105 ALA A CA 1
ATOM 800 C C . ALA A 1 105 ? -6.041 -6.928 5.886 1.00 91.00 105 ALA A C 1
ATOM 802 O O . ALA A 1 105 ? -6.988 -6.750 5.122 1.00 91.00 105 ALA A O 1
ATOM 803 N N . VAL A 1 106 ? -6.099 -7.762 6.929 1.00 90.75 106 VAL A N 1
ATOM 804 C CA . VAL A 1 106 ? -7.261 -8.600 7.263 1.00 90.75 106 VAL A CA 1
ATOM 805 C C . VAL A 1 106 ? -8.503 -7.755 7.571 1.00 90.75 106 VAL A C 1
ATOM 807 O O . VAL A 1 106 ? -9.589 -8.060 7.084 1.00 90.75 106 VAL A O 1
ATOM 810 N N . VAL A 1 107 ? -8.374 -6.671 8.347 1.00 92.25 107 VAL A N 1
ATOM 811 C CA . VAL A 1 107 ? -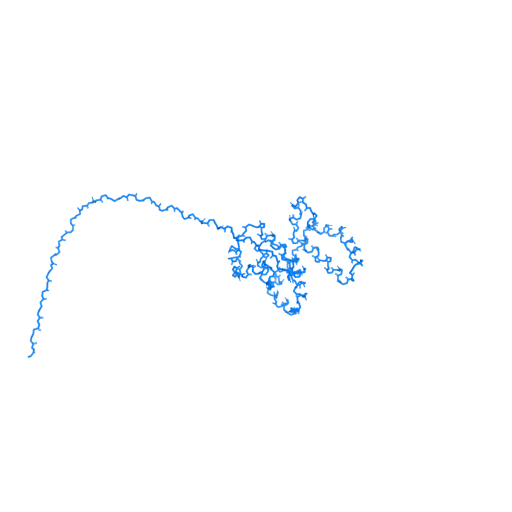9.523 -5.818 8.724 1.00 92.25 107 VAL A CA 1
ATOM 812 C C . VAL A 1 107 ? -10.057 -4.977 7.555 1.00 92.25 1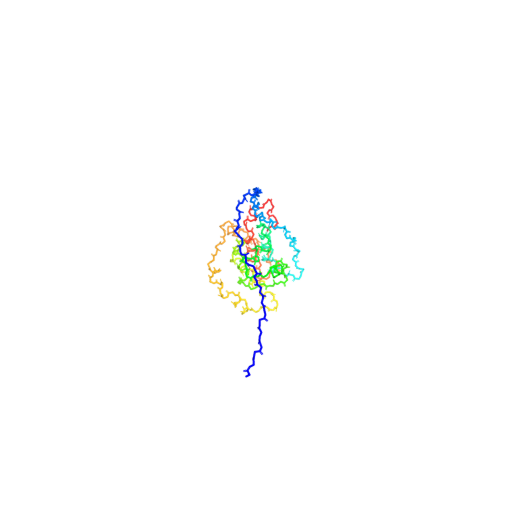07 VAL A C 1
ATOM 814 O O . VAL A 1 107 ? -11.241 -4.629 7.555 1.00 92.25 107 VAL A O 1
ATOM 817 N N . LEU A 1 108 ? -9.207 -4.643 6.579 1.00 90.81 108 LEU A N 1
ATOM 818 C CA . LEU A 1 108 ? -9.537 -3.794 5.428 1.00 90.81 108 LEU A CA 1
ATOM 819 C C . LEU A 1 108 ? -9.736 -4.570 4.113 1.00 90.81 108 LEU A C 1
ATOM 821 O O . LEU A 1 108 ? -10.101 -3.956 3.114 1.00 90.81 108 LEU A O 1
ATOM 825 N N . GLY A 1 109 ? -9.514 -5.888 4.100 1.00 88.81 109 GLY A N 1
ATOM 826 C CA . GLY A 1 109 ? -9.648 -6.730 2.906 1.00 88.81 109 GLY A CA 1
ATOM 827 C C . GLY A 1 109 ? -8.578 -6.482 1.835 1.00 88.81 109 GLY A C 1
ATOM 828 O O . GLY A 1 109 ? -8.862 -6.625 0.649 1.00 88.81 109 GLY A O 1
ATOM 829 N N . LEU A 1 110 ? -7.368 -6.071 2.229 1.00 90.19 110 LEU A N 1
ATOM 830 C CA . LEU A 1 110 ? -6.256 -5.846 1.295 1.00 90.19 110 LEU A CA 1
ATOM 831 C C . LEU A 1 110 ? -5.559 -7.169 0.934 1.00 90.19 110 LEU A C 1
ATOM 833 O O . LEU A 1 110 ? -5.386 -8.009 1.820 1.00 90.19 110 LEU A O 1
ATOM 837 N N . PRO A 1 111 ? -5.090 -7.343 -0.318 1.00 90.44 111 PRO A N 1
ATOM 838 C CA . PRO A 1 111 ? -4.276 -8.493 -0.691 1.00 90.44 111 PRO A CA 1
ATOM 839 C C . PRO A 1 111 ? -2.934 -8.444 0.052 1.00 90.44 111 PRO A C 1
ATOM 841 O O . PRO A 1 111 ? -2.183 -7.471 -0.025 1.00 90.44 111 PRO A O 1
ATOM 844 N N . ASP A 1 112 ? -2.636 -9.505 0.791 1.00 90.00 112 ASP A N 1
ATOM 845 C CA . ASP A 1 112 ? -1.518 -9.589 1.728 1.00 90.00 112 ASP A CA 1
ATOM 846 C C . ASP A 1 112 ? -0.168 -9.822 1.037 1.00 90.00 112 ASP A C 1
ATOM 848 O O . ASP A 1 112 ? 0.832 -9.229 1.435 1.00 90.00 112 ASP A O 1
ATOM 852 N N . ALA A 1 113 ? -0.136 -10.623 -0.029 1.00 89.06 113 ALA A N 1
ATOM 853 C CA . ALA A 1 113 ? 1.074 -10.925 -0.789 1.00 89.06 113 ALA A CA 1
ATOM 854 C C . ALA A 1 113 ? 1.770 -9.682 -1.409 1.00 89.06 113 ALA A C 1
ATOM 856 O O . ALA A 1 113 ? 2.965 -9.506 -1.149 1.00 89.06 113 ALA A O 1
ATOM 857 N N . PRO A 1 114 ? 1.100 -8.797 -2.185 1.00 92.12 114 PRO A N 1
ATOM 858 C CA . PRO A 1 114 ? 1.720 -7.555 -2.668 1.00 92.12 114 PRO A CA 1
ATOM 859 C C . PRO A 1 114 ? 2.016 -6.571 -1.527 1.00 92.12 114 PRO A C 1
ATOM 861 O O . PRO A 1 114 ? 3.068 -5.933 -1.523 1.00 92.12 114 PRO A O 1
ATOM 864 N N . LEU A 1 115 ? 1.150 -6.501 -0.505 1.00 92.94 115 LEU A N 1
ATOM 865 C CA . LEU A 1 115 ? 1.380 -5.656 0.671 1.00 92.94 115 LEU A CA 1
ATOM 866 C C . LEU A 1 115 ? 2.662 -6.055 1.416 1.00 92.94 115 LEU A C 1
ATOM 868 O O . LEU A 1 115 ? 3.428 -5.188 1.836 1.00 92.94 115 LEU A O 1
ATOM 872 N N . TYR A 1 116 ? 2.921 -7.359 1.545 1.00 92.12 116 TYR A N 1
ATOM 873 C CA . TYR A 1 116 ? 4.130 -7.893 2.162 1.00 92.12 116 TYR A CA 1
ATOM 874 C C . TYR A 1 116 ? 5.382 -7.590 1.348 1.00 92.12 116 TYR A C 1
ATOM 876 O O . TYR A 1 116 ? 6.407 -7.254 1.937 1.00 92.12 116 TYR A O 1
ATOM 884 N N . ARG A 1 117 ? 5.323 -7.700 0.013 1.00 91.56 117 ARG A N 1
ATOM 885 C CA . ARG A 1 117 ? 6.472 -7.406 -0.858 1.00 91.56 117 ARG A CA 1
ATOM 886 C C . ARG A 1 117 ? 6.875 -5.935 -0.755 1.00 91.56 117 ARG A C 1
ATOM 888 O O . ARG A 1 117 ? 8.028 -5.666 -0.420 1.00 91.56 117 ARG A O 1
ATOM 895 N N . LEU A 1 118 ? 5.916 -5.017 -0.871 1.00 93.19 118 LEU A N 1
ATOM 896 C CA . LEU A 1 118 ? 6.150 -3.576 -0.721 1.00 93.19 118 LEU A CA 1
ATOM 897 C C . LEU A 1 118 ? 6.593 -3.187 0.701 1.00 93.19 118 LEU A C 1
ATOM 899 O O . LEU A 1 118 ? 7.523 -2.397 0.864 1.00 93.19 118 LEU A O 1
ATOM 903 N N . TRP A 1 119 ? 5.992 -3.767 1.749 1.00 94.12 119 TRP A N 1
ATOM 904 C CA . TRP A 1 119 ? 6.465 -3.584 3.130 1.00 94.12 119 TRP A CA 1
ATOM 905 C C . TRP A 1 119 ? 7.896 -4.110 3.305 1.00 94.12 119 TRP A C 1
ATOM 907 O O . TRP A 1 119 ? 8.756 -3.431 3.858 1.00 94.12 119 TRP A O 1
ATOM 917 N N . ARG A 1 120 ? 8.210 -5.296 2.785 1.00 91.88 120 ARG A N 1
ATOM 918 C CA . ARG A 1 120 ? 9.559 -5.863 2.873 1.00 91.88 120 ARG A CA 1
ATOM 919 C C . ARG A 1 120 ? 10.583 -4.979 2.163 1.00 91.88 120 ARG A C 1
ATOM 921 O O . ARG A 1 120 ? 11.653 -4.754 2.726 1.00 91.88 120 ARG A O 1
ATOM 928 N N . GLN A 1 121 ? 10.260 -4.466 0.979 1.00 89.81 121 GLN A N 1
ATOM 929 C CA . GLN A 1 121 ? 11.158 -3.602 0.218 1.00 89.81 121 GLN A CA 1
ATOM 930 C C . GLN A 1 121 ? 11.387 -2.261 0.927 1.00 89.81 121 GLN A C 1
ATOM 932 O O . GLN A 1 121 ? 12.524 -1.901 1.229 1.00 89.81 121 GLN A O 1
ATOM 937 N N . ALA A 1 122 ? 10.311 -1.581 1.329 1.00 91.00 122 ALA A N 1
ATOM 938 C CA . ALA A 1 122 ? 10.388 -0.325 2.073 1.00 91.00 122 ALA A CA 1
ATOM 939 C C . ALA A 1 122 ? 11.101 -0.460 3.431 1.00 91.00 122 ALA A C 1
ATOM 941 O O . ALA A 1 122 ? 11.734 0.488 3.903 1.00 91.00 122 ALA A O 1
ATOM 942 N N . ALA A 1 123 ? 11.016 -1.631 4.071 1.00 90.56 123 ALA A N 1
ATOM 943 C CA . ALA A 1 123 ? 11.790 -1.922 5.269 1.00 90.56 123 ALA A CA 1
ATOM 944 C C . ALA A 1 123 ? 13.289 -1.972 4.948 1.00 90.56 123 ALA A C 1
ATOM 946 O O . ALA A 1 123 ? 14.053 -1.299 5.628 1.00 90.56 123 ALA A O 1
ATOM 947 N N . LEU A 1 124 ? 13.705 -2.706 3.910 1.00 87.88 124 LEU A N 1
ATOM 948 C CA . LEU A 1 124 ? 15.116 -2.838 3.515 1.00 87.88 124 LEU A CA 1
ATOM 949 C C . LEU A 1 124 ? 15.739 -1.516 3.030 1.00 87.88 124 LEU A C 1
ATOM 951 O O . LEU A 1 124 ? 16.922 -1.286 3.266 1.00 87.88 124 LEU A O 1
ATOM 955 N N . GLU A 1 125 ? 14.955 -0.632 2.410 1.00 85.31 125 GLU A N 1
ATOM 956 C CA . GLU A 1 125 ? 15.394 0.726 2.044 1.00 85.31 125 GLU A CA 1
ATOM 957 C C . GLU A 1 125 ? 15.475 1.685 3.241 1.00 85.31 125 GLU A C 1
ATOM 959 O O . GLU A 1 125 ? 16.183 2.693 3.198 1.00 85.31 125 GLU A O 1
ATOM 964 N N . THR A 1 126 ? 14.782 1.382 4.343 1.00 82.75 126 THR A N 1
ATOM 965 C CA . THR A 1 126 ? 14.888 2.176 5.567 1.00 82.75 126 THR A CA 1
ATOM 966 C C . THR A 1 126 ? 16.239 1.900 6.227 1.00 82.75 126 THR A C 1
ATOM 968 O O . THR A 1 126 ? 16.440 0.843 6.824 1.00 82.75 126 THR A O 1
ATOM 971 N N . GLN A 1 127 ? 17.126 2.900 6.207 1.00 59.31 127 GLN A N 1
ATOM 972 C CA . GLN A 1 127 ? 18.555 2.872 6.585 1.00 59.31 127 GLN A CA 1
ATOM 973 C C . GLN A 1 127 ? 18.924 2.241 7.955 1.00 59.31 127 GLN A C 1
ATOM 975 O O . GLN A 1 127 ? 20.098 2.027 8.235 1.00 59.31 127 GLN A O 1
ATOM 980 N N . ASN A 1 128 ? 17.939 1.908 8.799 1.00 65.94 128 ASN A N 1
ATOM 981 C CA . ASN A 1 128 ? 18.088 1.312 10.132 1.00 65.94 128 ASN A CA 1
ATOM 982 C C . ASN A 1 128 ? 17.434 -0.086 10.292 1.00 65.94 128 ASN A C 1
ATOM 984 O O . ASN A 1 128 ? 17.232 -0.535 11.425 1.00 65.94 128 ASN A O 1
ATOM 988 N N . ARG A 1 129 ? 17.039 -0.782 9.213 1.00 80.31 129 ARG A N 1
ATOM 989 C CA . ARG A 1 129 ? 16.397 -2.114 9.289 1.00 80.31 129 ARG A CA 1
ATOM 990 C C . ARG A 1 129 ? 17.228 -3.185 8.582 1.00 80.31 129 ARG A C 1
ATOM 992 O O . ARG A 1 129 ? 17.360 -3.200 7.367 1.00 80.31 129 ARG A O 1
ATOM 999 N N . SER A 1 130 ? 17.760 -4.130 9.354 1.00 84.12 130 SER A N 1
ATOM 1000 C CA . SER A 1 130 ? 18.478 -5.282 8.804 1.00 84.12 130 SER A CA 1
ATOM 1001 C C . SER A 1 130 ? 17.522 -6.347 8.255 1.00 84.12 130 SER A C 1
ATOM 1003 O O . SER A 1 130 ? 16.374 -6.464 8.692 1.00 84.12 130 SER A O 1
ATOM 1005 N N . LYS A 1 131 ? 18.023 -7.206 7.358 1.00 83.69 131 LYS A N 1
ATOM 1006 C CA . LYS A 1 131 ? 17.299 -8.396 6.876 1.00 83.69 131 LYS A CA 1
ATOM 1007 C C . LYS A 1 131 ? 16.776 -9.262 8.035 1.00 83.69 131 LYS A C 1
ATOM 1009 O O . LYS A 1 131 ? 15.612 -9.645 8.032 1.00 83.69 131 LYS A O 1
ATOM 1014 N N . ASN A 1 132 ? 17.582 -9.451 9.083 1.00 85.25 132 ASN A N 1
ATOM 1015 C CA . ASN A 1 132 ? 17.195 -10.192 10.290 1.00 85.25 132 ASN A CA 1
ATOM 1016 C C . ASN A 1 132 ? 15.996 -9.552 11.017 1.00 85.25 132 ASN A C 1
ATOM 1018 O O . ASN A 1 132 ? 15.162 -10.268 11.568 1.00 85.25 132 ASN A O 1
ATOM 1022 N N . TRP A 1 133 ? 15.877 -8.216 11.008 1.00 88.31 133 TRP A N 1
ATOM 1023 C CA . TRP A 1 133 ? 14.705 -7.528 11.559 1.00 88.31 133 TRP A CA 1
ATOM 1024 C C . TRP A 1 133 ? 13.449 -7.797 10.727 1.00 88.31 133 TRP A C 1
ATOM 1026 O O . TRP A 1 133 ? 12.393 -8.040 11.308 1.00 88.31 133 TRP A O 1
ATOM 1036 N N . VAL A 1 134 ? 13.554 -7.796 9.393 1.00 87.25 134 VAL A N 1
ATOM 1037 C CA . VAL A 1 134 ? 12.442 -8.139 8.486 1.00 87.25 134 VAL A CA 1
ATOM 1038 C C . VAL A 1 134 ? 12.009 -9.589 8.695 1.00 87.25 134 VAL A C 1
ATOM 1040 O O . VAL A 1 134 ? 10.817 -9.867 8.838 1.00 87.25 134 VAL A O 1
ATOM 1043 N N . ASP A 1 135 ? 12.970 -10.511 8.769 1.00 85.56 135 ASP A N 1
ATOM 1044 C CA . ASP A 1 135 ? 12.700 -11.934 8.951 1.00 85.56 135 ASP A CA 1
ATOM 1045 C C . ASP A 1 135 ? 12.077 -12.232 10.321 1.00 85.56 135 ASP A C 1
ATOM 1047 O O . ASP A 1 135 ? 11.071 -12.939 10.379 1.00 85.56 135 ASP A O 1
ATOM 1051 N N . GLY A 1 136 ? 12.597 -11.635 11.399 1.00 84.50 136 GLY A N 1
ATOM 1052 C CA . GLY A 1 136 ? 12.029 -11.752 12.744 1.00 84.50 136 GLY A CA 1
ATOM 1053 C C . GLY A 1 136 ? 10.662 -11.077 12.893 1.00 84.50 136 GLY A C 1
ATOM 1054 O O . GLY A 1 136 ? 9.784 -11.635 13.540 1.00 84.50 136 GLY A O 1
ATOM 1055 N N . SER A 1 137 ? 10.449 -9.927 12.243 1.00 84.12 137 SER A N 1
ATOM 1056 C CA . SER A 1 137 ? 9.165 -9.197 12.244 1.00 84.12 137 SER A CA 1
ATOM 1057 C C . SER A 1 137 ? 8.100 -9.815 11.341 1.00 84.12 137 SER A C 1
ATOM 1059 O O . SER A 1 137 ? 7.051 -9.209 11.166 1.00 84.12 137 SER A O 1
ATOM 1061 N N . SER A 1 138 ? 8.384 -10.952 10.700 1.00 83.81 138 SER A N 1
ATOM 1062 C CA . SER A 1 138 ? 7.443 -11.674 9.839 1.00 83.81 138 SER A CA 1
ATOM 1063 C C . SER A 1 138 ? 7.385 -13.176 10.132 1.00 83.81 138 SER A C 1
ATOM 1065 O O . SER A 1 138 ? 6.509 -13.851 9.602 1.00 83.81 138 SER A O 1
ATOM 1067 N N . ALA A 1 139 ? 8.248 -13.714 11.003 1.00 78.12 139 ALA A N 1
ATOM 1068 C CA . ALA A 1 139 ? 8.366 -15.149 11.277 1.00 78.12 139 ALA A CA 1
ATOM 1069 C C . ALA A 1 139 ? 7.038 -15.821 11.680 1.00 78.12 139 ALA A C 1
ATOM 1071 O O . ALA A 1 139 ? 6.724 -16.892 11.169 1.00 78.12 139 ALA A O 1
ATOM 1072 N N . GLY A 1 140 ? 6.238 -15.178 12.538 1.00 70.69 140 GLY A N 1
ATOM 1073 C CA . GLY A 1 140 ? 4.957 -15.727 13.008 1.00 70.69 140 GLY A CA 1
ATOM 1074 C C . GLY A 1 140 ? 3.795 -15.633 12.010 1.00 70.69 140 GLY A C 1
ATOM 1075 O O . GLY A 1 140 ? 2.790 -16.310 12.192 1.00 70.69 140 GLY A O 1
ATOM 1076 N N . VAL A 1 141 ? 3.912 -14.805 10.965 1.00 74.38 141 VAL A N 1
ATOM 1077 C CA . VAL A 1 141 ? 2.819 -14.513 10.010 1.00 74.38 141 VAL A CA 1
ATOM 1078 C C . VAL A 1 141 ? 3.166 -14.937 8.579 1.00 74.38 141 VAL A C 1
ATOM 1080 O O . VAL A 1 141 ? 2.264 -15.168 7.779 1.00 74.38 141 VAL A O 1
ATOM 1083 N N . LYS A 1 142 ? 4.452 -15.154 8.270 1.00 63.25 142 LYS A N 1
ATOM 1084 C CA . LYS A 1 142 ? 4.945 -15.667 6.982 1.00 63.25 142 LYS A CA 1
ATOM 1085 C C . LYS A 1 142 ? 4.143 -16.863 6.488 1.00 63.25 142 LYS A C 1
ATOM 1087 O O . LYS A 1 142 ? 3.765 -16.850 5.332 1.00 63.25 142 LYS A O 1
ATOM 1092 N N . VAL A 1 143 ? 3.833 -17.829 7.359 1.00 55.62 143 VAL A N 1
ATOM 1093 C CA . VAL A 1 143 ? 3.063 -19.037 7.007 1.00 55.62 143 VAL A CA 1
ATOM 1094 C C . VAL A 1 143 ? 1.677 -18.696 6.442 1.00 55.62 143 VAL A C 1
ATOM 1096 O O . VAL A 1 143 ? 1.256 -19.304 5.461 1.00 55.62 143 VAL A O 1
ATOM 1099 N N . ALA A 1 144 ? 0.994 -17.693 7.006 1.00 57.25 144 ALA A N 1
ATOM 1100 C CA . ALA A 1 144 ? -0.293 -17.221 6.496 1.00 57.25 144 ALA A CA 1
ATOM 1101 C C . ALA A 1 144 ? -0.127 -16.478 5.159 1.00 57.25 144 ALA A C 1
ATOM 1103 O O . ALA A 1 144 ? -0.843 -16.770 4.208 1.00 57.25 144 ALA A O 1
ATOM 1104 N N . THR A 1 145 ? 0.877 -15.600 5.058 1.00 57.00 145 THR A N 1
ATOM 1105 C CA . THR A 1 145 ? 1.174 -14.820 3.839 1.00 57.00 145 THR A CA 1
ATOM 1106 C C . THR A 1 145 ? 1.775 -15.660 2.695 1.00 57.00 145 THR A C 1
ATOM 1108 O O . THR A 1 145 ? 1.764 -15.239 1.539 1.00 57.00 145 THR A O 1
ATOM 1111 N N . THR A 1 146 ? 2.301 -16.859 2.976 1.00 50.59 146 THR A N 1
ATOM 1112 C CA . THR A 1 146 ? 2.784 -17.812 1.957 1.00 50.59 146 THR A CA 1
ATOM 1113 C C . THR A 1 146 ? 1.688 -18.664 1.327 1.00 50.59 146 THR A C 1
ATOM 1115 O O . THR A 1 146 ? 1.959 -19.302 0.310 1.00 50.59 146 THR A O 1
ATOM 1118 N N . SER A 1 147 ? 0.452 -18.636 1.842 1.00 52.38 147 SER A N 1
ATOM 1119 C CA . SER A 1 147 ? -0.712 -18.985 1.020 1.00 52.38 147 SER A CA 1
ATOM 1120 C C . SER A 1 147 ? -0.893 -17.873 -0.003 1.00 52.38 147 SER A C 1
ATOM 1122 O O . SER A 1 147 ? -1.669 -16.946 0.205 1.00 52.38 147 SER A O 1
ATOM 1124 N N . ALA A 1 148 ? -0.105 -17.940 -1.077 1.00 55.75 148 ALA A N 1
ATOM 1125 C CA . ALA A 1 148 ? -0.038 -16.910 -2.094 1.00 55.75 148 ALA A CA 1
ATOM 1126 C C . ALA A 1 148 ? -1.427 -16.693 -2.701 1.00 55.75 148 ALA A C 1
ATOM 1128 O O . ALA A 1 148 ? -1.857 -17.442 -3.579 1.00 55.75 148 ALA A O 1
ATOM 1129 N N . SER A 1 149 ? -2.111 -15.646 -2.234 1.00 64.88 149 SER A N 1
ATOM 1130 C CA . SER A 1 149 ? -3.249 -15.070 -2.935 1.00 64.88 149 SER A CA 1
ATOM 1131 C C . SER A 1 149 ? -2.777 -14.802 -4.358 1.00 64.88 149 SER A C 1
ATOM 1133 O O . SER A 1 149 ? -1.840 -14.029 -4.556 1.00 64.88 149 SER A O 1
ATOM 1135 N N . ALA A 1 150 ? -3.320 -15.529 -5.334 1.00 74.56 150 ALA A N 1
ATOM 1136 C CA . ALA A 1 150 ? -2.926 -15.357 -6.723 1.00 74.56 150 ALA A CA 1
ATOM 1137 C C . ALA A 1 150 ? -3.364 -13.960 -7.196 1.00 74.56 150 ALA A C 1
ATOM 1139 O O . ALA A 1 150 ? -4.416 -13.478 -6.758 1.00 74.56 150 ALA A O 1
ATOM 1140 N N . PRO A 1 151 ? -2.601 -13.292 -8.080 1.00 82.38 151 PRO A N 1
ATOM 1141 C CA . PRO A 1 151 ? -3.084 -12.063 -8.692 1.00 82.38 151 PRO A CA 1
ATOM 1142 C C . PRO A 1 151 ? -4.422 -12.341 -9.397 1.00 82.38 151 PRO A C 1
ATOM 1144 O O . PRO A 1 151 ? -4.563 -13.398 -10.022 1.00 82.38 151 PRO A O 1
ATOM 1147 N N . PRO A 1 152 ? -5.408 -11.426 -9.313 1.00 88.31 152 PRO A N 1
ATOM 1148 C CA . PRO A 1 152 ? -6.627 -11.514 -10.106 1.00 88.31 152 PRO A CA 1
ATOM 1149 C C . PRO A 1 152 ? -6.289 -11.774 -11.576 1.00 88.31 152 PRO A C 1
ATOM 1151 O O . PRO A 1 152 ? -5.332 -11.196 -12.092 1.00 88.31 152 PRO A O 1
ATOM 1154 N N . MET A 1 153 ? -7.065 -12.620 -12.258 1.00 90.81 153 MET A N 1
ATOM 1155 C CA . MET A 1 153 ? -6.763 -13.025 -13.639 1.00 90.81 153 MET A CA 1
ATOM 1156 C C . MET A 1 153 ? -6.554 -11.812 -14.558 1.00 90.81 153 MET A C 1
ATOM 1158 O O . MET A 1 153 ? -5.583 -11.772 -15.310 1.00 90.81 153 MET A O 1
ATOM 1162 N N . ASP A 1 154 ? -7.396 -10.788 -14.412 1.00 90.50 154 ASP A N 1
ATOM 1163 C CA . ASP A 1 154 ? -7.329 -9.548 -15.189 1.00 90.50 154 ASP A CA 1
ATOM 1164 C C . ASP A 1 154 ? -6.062 -8.725 -14.892 1.00 90.50 154 ASP A C 1
ATOM 1166 O O . ASP A 1 154 ? -5.504 -8.106 -15.795 1.00 90.50 154 ASP A O 1
ATOM 1170 N N . HIS A 1 155 ? -5.566 -8.748 -13.646 1.00 92.31 155 HIS A N 1
ATOM 1171 C CA . HIS A 1 155 ? -4.295 -8.113 -13.265 1.00 92.31 155 HIS A CA 1
ATOM 1172 C C . HIS A 1 155 ? -3.112 -8.856 -13.891 1.00 92.31 155 HIS A C 1
ATOM 1174 O O . HIS A 1 155 ? -2.224 -8.228 -14.467 1.00 92.31 155 HIS A O 1
ATOM 1180 N N . GLY A 1 156 ? -3.138 -10.193 -13.862 1.00 91.44 156 GLY A N 1
ATOM 1181 C CA . GLY A 1 156 ? -2.146 -11.032 -14.537 1.00 91.44 156 GLY A CA 1
ATOM 1182 C C . GLY A 1 156 ? -2.126 -10.818 -16.054 1.00 91.44 156 GLY A C 1
ATOM 1183 O O . GLY A 1 156 ? -1.052 -10.671 -16.638 1.00 91.44 156 GLY A O 1
ATOM 1184 N N . ALA A 1 157 ? -3.300 -10.727 -16.685 1.00 92.94 157 ALA A N 1
ATOM 1185 C CA . ALA A 1 157 ? -3.439 -10.440 -18.112 1.00 92.94 157 ALA A CA 1
ATOM 1186 C C . ALA A 1 157 ? -2.951 -9.024 -18.468 1.00 92.94 157 ALA A C 1
ATOM 1188 O O . ALA A 1 157 ? -2.181 -8.859 -19.415 1.00 92.94 157 ALA A O 1
ATOM 1189 N N . PHE A 1 158 ? -3.326 -8.009 -17.682 1.00 93.44 158 PHE A N 1
ATOM 1190 C CA . PHE A 1 158 ? -2.832 -6.640 -17.848 1.00 93.44 158 PHE A CA 1
ATOM 1191 C C . PHE A 1 158 ? -1.306 -6.569 -17.727 1.00 93.44 158 PHE A C 1
ATOM 1193 O O . PHE A 1 158 ? -0.644 -5.967 -18.578 1.00 93.44 158 PHE A O 1
ATOM 1200 N N . ARG A 1 159 ? -0.733 -7.225 -16.709 1.00 94.44 159 ARG A N 1
ATOM 1201 C CA . ARG A 1 159 ? 0.718 -7.323 -16.524 1.00 94.44 159 ARG A CA 1
ATOM 1202 C C . ARG A 1 159 ? 1.381 -7.975 -17.736 1.00 94.44 159 ARG A C 1
ATOM 1204 O O . ARG A 1 159 ? 2.289 -7.379 -18.303 1.00 94.44 159 ARG A O 1
ATOM 1211 N N . TYR A 1 160 ? 0.892 -9.131 -18.185 1.00 94.81 160 TYR A N 1
ATOM 1212 C CA . TYR A 1 160 ? 1.428 -9.834 -19.356 1.00 94.81 160 TYR A CA 1
ATOM 1213 C C . TYR A 1 160 ? 1.469 -8.953 -20.619 1.00 94.81 160 TYR A C 1
ATOM 1215 O O . TYR A 1 160 ? 2.466 -8.953 -21.339 1.00 94.81 160 TYR A O 1
ATOM 1223 N N . LEU A 1 161 ? 0.418 -8.162 -20.863 1.00 95.88 161 LEU A N 1
ATOM 1224 C CA . LEU A 1 161 ? 0.326 -7.274 -22.028 1.00 95.88 161 LEU A CA 1
ATOM 1225 C C . LEU A 1 161 ? 1.229 -6.033 -21.939 1.00 95.88 161 LEU A C 1
ATOM 1227 O O . LEU A 1 161 ? 1.674 -5.529 -22.969 1.00 95.88 161 LEU A O 1
ATOM 1231 N N . THR A 1 162 ? 1.480 -5.510 -20.736 1.00 94.81 162 THR A N 1
ATOM 1232 C CA . THR A 1 162 ? 2.123 -4.194 -20.548 1.00 94.81 162 THR A CA 1
ATOM 1233 C C . THR A 1 162 ? 3.567 -4.263 -20.057 1.00 94.81 162 THR A C 1
ATOM 1235 O O . THR A 1 162 ? 4.354 -3.359 -20.349 1.00 94.81 162 THR A O 1
ATOM 1238 N N . GLU A 1 163 ? 3.957 -5.329 -19.355 1.00 94.50 163 GLU A N 1
ATOM 1239 C CA . GLU A 1 163 ? 5.259 -5.454 -18.691 1.00 94.50 163 GLU A CA 1
ATOM 1240 C C . GLU A 1 163 ? 6.437 -5.296 -19.665 1.00 94.50 163 GLU A C 1
ATOM 1242 O O . GLU A 1 163 ? 7.419 -4.638 -19.325 1.00 94.50 163 GLU A O 1
ATOM 1247 N N . GLY A 1 164 ? 6.328 -5.796 -20.901 1.00 94.75 164 GLY A N 1
ATOM 1248 C CA . GLY A 1 164 ? 7.347 -5.587 -21.939 1.00 94.75 164 GLY A CA 1
ATOM 1249 C C . GLY A 1 164 ? 7.585 -4.107 -22.274 1.00 94.75 164 GLY A C 1
ATOM 1250 O O . GLY A 1 164 ? 8.731 -3.679 -22.410 1.00 94.75 164 GLY A O 1
ATOM 1251 N N . GLY A 1 165 ? 6.521 -3.300 -22.330 1.00 94.19 165 GLY A N 1
ATOM 1252 C CA . GLY A 1 165 ? 6.613 -1.853 -22.543 1.00 94.19 165 GLY A CA 1
ATOM 1253 C C . GLY A 1 165 ? 7.254 -1.131 -21.356 1.00 94.19 165 GLY A C 1
ATOM 1254 O O . GLY A 1 165 ? 8.153 -0.311 -21.547 1.00 94.19 165 GLY A O 1
ATOM 1255 N N . TYR A 1 166 ? 6.872 -1.495 -20.126 1.00 93.50 166 TYR A N 1
ATOM 1256 C CA . TYR A 1 166 ? 7.508 -0.964 -18.914 1.00 93.50 166 TYR A CA 1
ATOM 1257 C C . TYR A 1 166 ? 8.996 -1.337 -18.828 1.00 93.50 166 TYR A C 1
ATOM 1259 O O . TYR A 1 166 ? 9.805 -0.480 -18.472 1.00 93.50 166 TYR A O 1
ATOM 1267 N N . ARG A 1 167 ? 9.386 -2.562 -19.212 1.00 94.81 167 ARG A N 1
ATOM 1268 C CA . ARG A 1 167 ? 10.795 -3.003 -19.304 1.00 94.81 167 ARG A CA 1
ATOM 1269 C C . ARG A 1 167 ? 11.607 -2.143 -20.272 1.00 94.81 167 ARG A C 1
ATOM 1271 O O . ARG A 1 167 ? 12.698 -1.708 -19.915 1.00 94.81 167 ARG A O 1
ATOM 1278 N N . LEU A 1 168 ? 11.070 -1.858 -21.459 1.00 94.62 168 LEU A N 1
ATOM 1279 C CA . LEU A 1 168 ? 11.725 -0.990 -22.445 1.00 94.62 168 LEU A CA 1
ATOM 1280 C C . LEU A 1 168 ? 11.818 0.466 -21.971 1.00 94.62 168 LEU A C 1
ATOM 1282 O O . LEU A 1 168 ? 12.865 1.086 -22.108 1.00 94.62 168 LEU A O 1
ATOM 1286 N N . TYR A 1 169 ? 10.756 1.017 -21.379 1.00 93.69 169 TYR A N 1
ATOM 1287 C CA . TYR A 1 169 ? 10.771 2.392 -20.871 1.00 93.69 169 TYR A CA 1
ATOM 1288 C C . TYR A 1 169 ? 11.773 2.571 -19.720 1.00 93.69 169 TYR A C 1
ATOM 1290 O O . TYR A 1 169 ? 12.578 3.501 -19.710 1.00 93.69 169 TYR A O 1
ATOM 1298 N N . THR A 1 170 ? 11.752 1.660 -18.748 1.00 94.25 170 THR A N 1
ATOM 1299 C CA . THR A 1 170 ? 12.616 1.743 -17.561 1.00 94.25 170 THR A CA 1
ATOM 1300 C C . THR A 1 170 ? 14.083 1.422 -17.856 1.00 94.25 170 THR A C 1
ATOM 1302 O O . THR A 1 170 ? 14.945 1.886 -17.110 1.00 94.25 170 THR A O 1
ATOM 1305 N N . SER A 1 171 ? 14.412 0.706 -18.940 1.00 94.00 171 SER A N 1
ATOM 1306 C CA . SER A 1 171 ? 15.810 0.446 -19.330 1.00 94.00 171 SER A CA 1
ATOM 1307 C C . SER A 1 171 ? 16.585 1.687 -19.758 1.00 94.00 171 SER A C 1
ATOM 1309 O O . SER A 1 171 ? 17.804 1.712 -19.603 1.00 94.00 171 SER A O 1
ATOM 1311 N N . VAL A 1 172 ? 15.891 2.744 -20.187 1.00 95.44 172 VAL A N 1
ATOM 1312 C CA . VAL A 1 172 ? 16.490 4.052 -20.496 1.00 95.44 172 VAL A CA 1
ATOM 1313 C C . VAL A 1 172 ? 17.053 4.737 -19.240 1.00 95.44 172 VAL A C 1
ATOM 1315 O O . VAL A 1 172 ? 17.995 5.520 -19.338 1.00 95.44 172 VAL A O 1
ATOM 1318 N N . PHE A 1 173 ? 16.500 4.441 -18.057 1.00 93.12 173 PHE A N 1
ATOM 1319 C CA . PHE A 1 173 ? 16.789 5.172 -16.815 1.00 93.12 173 PHE A CA 1
ATOM 1320 C C . PHE A 1 173 ? 17.403 4.317 -15.697 1.00 93.12 173 PHE A C 1
ATOM 1322 O O . PHE A 1 173 ? 18.018 4.871 -14.785 1.00 93.12 173 PHE A O 1
ATOM 1329 N N . LEU A 1 174 ? 17.215 2.991 -15.719 1.00 93.19 174 LEU A N 1
ATOM 1330 C CA . LEU A 1 174 ? 17.559 2.096 -14.609 1.00 93.19 174 LEU A CA 1
ATOM 1331 C C . LEU A 1 174 ? 18.425 0.899 -15.047 1.00 93.19 174 LEU A C 1
ATOM 1333 O O . LEU A 1 174 ? 18.108 0.246 -16.051 1.00 93.19 174 LEU A O 1
ATOM 1337 N N . PRO A 1 175 ? 19.460 0.537 -14.257 1.00 90.44 175 PRO A N 1
ATOM 1338 C CA . PRO A 1 175 ? 20.197 -0.711 -14.438 1.00 90.44 175 PRO A CA 1
ATOM 1339 C C . PRO A 1 175 ? 19.300 -1.919 -14.133 1.00 90.44 175 PRO A C 1
ATOM 1341 O O . PRO A 1 175 ? 18.361 -1.808 -13.341 1.00 90.44 175 PRO A O 1
ATOM 1344 N N . ASP A 1 176 ? 19.616 -3.068 -14.737 1.00 85.06 176 ASP A N 1
ATOM 1345 C CA . ASP A 1 176 ? 18.764 -4.268 -14.764 1.00 85.06 176 ASP A CA 1
ATOM 1346 C C . ASP A 1 176 ? 18.200 -4.655 -13.382 1.00 85.06 176 ASP A C 1
ATOM 1348 O O . ASP A 1 176 ? 16.987 -4.758 -13.223 1.00 85.06 176 ASP A O 1
ATOM 1352 N N . GLU A 1 177 ? 19.039 -4.767 -12.347 1.00 84.81 177 GLU A N 1
ATOM 1353 C CA . GLU A 1 177 ? 18.598 -5.171 -10.999 1.00 84.81 177 GLU A CA 1
ATOM 1354 C C . GLU A 1 177 ? 17.555 -4.224 -10.379 1.00 84.81 177 GLU A C 1
ATOM 1356 O O . GLU A 1 177 ? 16.584 -4.670 -9.767 1.00 84.81 177 GLU A O 1
ATOM 1361 N N . ARG A 1 178 ? 17.722 -2.904 -10.555 1.00 87.00 178 ARG A N 1
ATOM 1362 C CA . ARG A 1 178 ? 16.746 -1.911 -10.068 1.00 87.00 178 ARG A CA 1
ATOM 1363 C C . ARG A 1 178 ? 15.494 -1.877 -10.936 1.00 87.00 178 ARG A C 1
ATOM 1365 O O . ARG A 1 178 ? 14.425 -1.533 -10.440 1.00 87.00 178 ARG A O 1
ATOM 1372 N N . ARG A 1 179 ? 15.622 -2.221 -12.216 1.00 91.81 179 ARG A N 1
ATOM 1373 C CA . ARG A 1 179 ? 14.520 -2.257 -13.176 1.00 91.81 179 ARG A CA 1
ATOM 1374 C C . ARG A 1 179 ? 13.493 -3.322 -12.806 1.00 91.81 179 ARG A C 1
ATOM 1376 O O . ARG A 1 179 ? 12.315 -3.003 -12.673 1.00 91.81 179 ARG A O 1
ATOM 1383 N N . GLU A 1 180 ? 13.948 -4.554 -12.581 1.00 91.06 180 GLU A N 1
ATOM 1384 C CA . GLU A 1 180 ? 13.083 -5.681 -12.202 1.00 91.06 180 GLU A CA 1
ATOM 1385 C C . GLU A 1 180 ? 12.318 -5.411 -10.904 1.00 91.06 180 GLU A C 1
ATOM 1387 O O . GLU A 1 180 ? 11.126 -5.713 -10.796 1.00 91.06 180 GLU A O 1
ATOM 1392 N N . LEU A 1 181 ? 13.005 -4.796 -9.938 1.00 89.81 181 LEU A N 1
ATOM 1393 C CA . LEU A 1 181 ? 12.431 -4.385 -8.666 1.00 89.81 181 LEU A CA 1
ATOM 1394 C C . LEU A 1 181 ? 11.330 -3.334 -8.861 1.00 89.81 181 LEU A C 1
ATOM 1396 O O . LEU A 1 181 ? 10.192 -3.579 -8.476 1.00 89.81 181 LEU A O 1
ATOM 1400 N N . VAL A 1 182 ? 11.634 -2.212 -9.527 1.00 91.56 182 VAL A N 1
ATOM 1401 C CA . VAL A 1 182 ? 10.671 -1.117 -9.753 1.00 91.56 182 VAL A CA 1
ATOM 1402 C C . VAL A 1 182 ? 9.444 -1.589 -10.537 1.00 91.56 182 VAL A C 1
ATOM 1404 O O . VAL A 1 182 ? 8.323 -1.187 -10.227 1.00 91.56 182 VAL A O 1
ATOM 1407 N N . ILE A 1 183 ? 9.622 -2.466 -11.527 1.00 93.31 183 ILE A N 1
ATOM 1408 C CA . ILE A 1 183 ? 8.509 -3.065 -12.279 1.00 93.31 183 ILE A CA 1
ATOM 1409 C C . ILE A 1 183 ? 7.650 -3.953 -11.373 1.00 93.31 183 ILE A C 1
ATOM 1411 O O . ILE A 1 183 ? 6.422 -3.863 -11.412 1.00 93.31 183 ILE A O 1
ATOM 1415 N N . THR A 1 184 ? 8.276 -4.784 -10.536 1.00 92.38 184 THR A N 1
ATOM 1416 C CA . THR A 1 184 ? 7.558 -5.649 -9.589 1.00 92.38 184 THR A CA 1
ATOM 1417 C C . THR A 1 184 ? 6.769 -4.821 -8.576 1.00 92.38 184 THR A C 1
ATOM 1419 O O . THR A 1 184 ? 5.569 -5.050 -8.425 1.00 92.38 184 THR A O 1
ATOM 1422 N N . ASP A 1 185 ? 7.394 -3.808 -7.973 1.00 92.25 185 ASP A N 1
ATOM 1423 C CA . ASP A 1 185 ? 6.750 -2.898 -7.021 1.00 92.25 185 ASP A CA 1
ATOM 1424 C C . ASP A 1 185 ? 5.587 -2.122 -7.668 1.00 92.25 185 ASP A C 1
ATOM 1426 O O . ASP A 1 185 ? 4.526 -1.978 -7.062 1.00 92.25 185 ASP A O 1
ATOM 1430 N N . THR A 1 186 ? 5.734 -1.689 -8.928 1.00 93.19 186 THR A N 1
ATOM 1431 C CA . THR A 1 186 ? 4.661 -1.018 -9.689 1.00 93.19 186 THR A CA 1
ATOM 1432 C C . THR A 1 186 ? 3.444 -1.934 -9.852 1.00 93.19 186 THR A C 1
ATOM 1434 O O . THR A 1 186 ? 2.316 -1.534 -9.556 1.00 93.19 186 THR A O 1
ATOM 1437 N N . PHE A 1 187 ? 3.651 -3.189 -10.268 1.00 93.88 187 PHE A N 1
ATOM 1438 C CA . PHE A 1 187 ? 2.550 -4.147 -10.409 1.00 93.88 187 PHE A CA 1
ATOM 1439 C C . PHE A 1 187 ? 1.956 -4.583 -9.062 1.00 93.88 187 PHE A C 1
ATOM 1441 O O . PHE A 1 187 ? 0.756 -4.858 -9.005 1.00 93.88 187 PHE A O 1
ATOM 1448 N N . ASP A 1 188 ? 2.740 -4.607 -7.983 1.00 94.00 188 ASP A N 1
ATOM 1449 C CA . ASP A 1 188 ? 2.251 -4.880 -6.626 1.00 94.00 188 ASP A CA 1
ATOM 1450 C C . ASP A 1 188 ? 1.415 -3.723 -6.065 1.00 94.00 188 ASP A C 1
ATOM 1452 O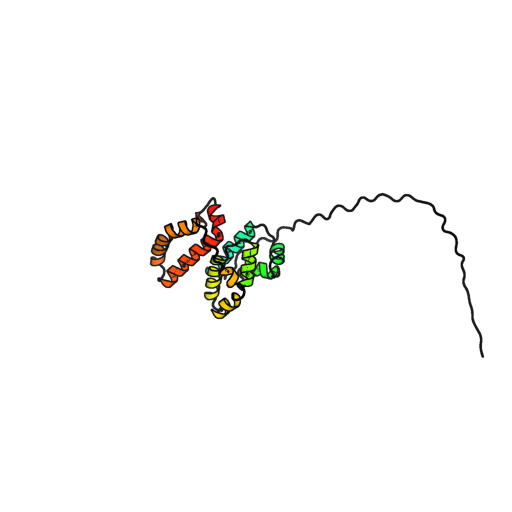 O . ASP A 1 188 ? 0.368 -3.955 -5.451 1.00 94.00 188 ASP A O 1
ATOM 1456 N N . GLN A 1 189 ? 1.815 -2.477 -6.323 1.00 92.81 189 GLN A N 1
ATOM 1457 C CA . GLN A 1 189 ? 1.034 -1.298 -5.954 1.00 92.81 189 GLN A CA 1
ATOM 1458 C C . GLN A 1 189 ? -0.286 -1.258 -6.737 1.00 92.81 189 GLN A C 1
ATOM 1460 O O . GLN A 1 189 ? -1.342 -1.043 -6.136 1.00 92.81 189 GLN A O 1
ATOM 1465 N N . LEU A 1 190 ? -0.248 -1.569 -8.039 1.00 92.88 190 LEU A N 1
ATOM 1466 C CA . LEU A 1 190 ? -1.441 -1.715 -8.879 1.00 92.88 190 LEU A CA 1
ATOM 1467 C C . LEU A 1 190 ? -2.359 -2.857 -8.405 1.00 92.88 190 LEU A C 1
ATOM 1469 O O . LEU A 1 190 ? -3.582 -2.737 -8.455 1.00 92.88 190 LEU A O 1
ATOM 1473 N N . TRP A 1 191 ? -1.796 -3.958 -7.897 1.00 93.00 191 TRP A N 1
ATOM 1474 C CA . TRP A 1 191 ? -2.577 -5.052 -7.310 1.00 93.00 191 TRP A CA 1
ATOM 1475 C C . TRP A 1 191 ? -3.298 -4.596 -6.032 1.00 93.00 191 TRP A C 1
ATOM 1477 O O . TRP A 1 191 ? -4.500 -4.835 -5.891 1.00 93.00 191 TRP A O 1
ATOM 1487 N N . LEU A 1 192 ? -2.619 -3.880 -5.125 1.00 91.69 192 LEU A N 1
ATOM 1488 C CA . LEU A 1 192 ? -3.232 -3.383 -3.882 1.00 91.69 192 LEU A CA 1
ATOM 1489 C C . LEU A 1 192 ? -4.472 -2.512 -4.112 1.00 91.69 192 LEU A C 1
ATOM 1491 O O . LEU A 1 192 ? -5.385 -2.509 -3.284 1.00 91.69 192 LEU A O 1
ATOM 1495 N N . CYS A 1 193 ? -4.505 -1.766 -5.214 1.00 90.44 193 CYS A N 1
ATOM 1496 C CA . CYS A 1 193 ? -5.612 -0.885 -5.568 1.00 90.44 193 CYS A CA 1
ATOM 1497 C C . CYS A 1 193 ? -6.539 -1.449 -6.665 1.00 90.44 193 CYS A C 1
ATOM 1499 O O . CYS A 1 193 ? -7.532 -0.793 -6.989 1.00 90.44 193 CYS A O 1
ATOM 1501 N N . TRP A 1 194 ? -6.282 -2.660 -7.182 1.00 91.19 194 TRP A N 1
ATOM 1502 C CA . TRP A 1 194 ? -6.920 -3.228 -8.382 1.00 91.19 194 TRP A CA 1
ATOM 1503 C C . TRP A 1 194 ? -8.458 -3.141 -8.418 1.00 91.19 194 TRP A C 1
ATOM 1505 O O . TRP A 1 194 ? -8.989 -2.629 -9.406 1.00 91.19 194 TRP A O 1
ATOM 1515 N N . PRO A 1 195 ? -9.211 -3.511 -7.356 1.00 87.06 195 PRO A N 1
ATOM 1516 C CA . PRO A 1 195 ? -10.675 -3.409 -7.379 1.00 87.06 195 PRO A CA 1
ATOM 1517 C C . PRO A 1 195 ? -11.171 -1.968 -7.557 1.00 87.06 195 PRO A C 1
ATOM 1519 O O . PRO A 1 195 ? -12.228 -1.733 -8.143 1.00 87.06 195 PRO A O 1
ATOM 1522 N N . ARG A 1 196 ? -10.401 -0.985 -7.071 1.00 86.31 196 ARG A N 1
ATOM 1523 C CA . ARG A 1 196 ? -10.719 0.440 -7.213 1.00 86.31 196 ARG A CA 1
ATOM 1524 C C . ARG A 1 196 ? -10.285 0.981 -8.570 1.00 86.31 196 ARG A C 1
ATOM 1526 O O . ARG A 1 196 ? -10.987 1.832 -9.094 1.00 86.31 196 ARG A O 1
ATOM 1533 N N . ALA A 1 197 ? -9.166 0.497 -9.116 1.00 88.19 197 ALA A N 1
ATOM 1534 C CA . ALA A 1 197 ? -8.699 0.861 -10.452 1.00 88.19 197 ALA A CA 1
ATOM 1535 C C . ALA A 1 197 ? -9.751 0.474 -11.505 1.00 88.19 197 ALA A C 1
ATOM 1537 O O . ALA A 1 197 ? -10.179 1.324 -12.280 1.00 88.19 197 ALA A O 1
ATOM 1538 N N . LEU A 1 198 ? -10.271 -0.760 -11.432 1.00 88.19 198 LEU A N 1
ATOM 1539 C CA . LEU A 1 198 ? -11.375 -1.234 -12.281 1.00 88.19 198 LEU A CA 1
ATOM 1540 C C . LEU A 1 198 ? -12.702 -0.487 -12.058 1.00 88.19 198 LEU A C 1
ATOM 1542 O O . LEU A 1 198 ? -13.507 -0.380 -12.976 1.00 88.19 198 LEU A O 1
ATOM 1546 N N . SER A 1 199 ? -12.940 0.030 -10.849 1.00 87.25 199 SER A N 1
ATOM 1547 C CA . SER A 1 199 ? -14.156 0.791 -10.512 1.00 87.25 199 SER A CA 1
ATOM 1548 C C . SER A 1 199 ? -14.021 2.304 -10.748 1.00 87.25 199 SER A C 1
ATOM 1550 O O . SER A 1 199 ? -14.955 3.055 -10.456 1.00 87.25 199 SER A O 1
ATOM 1552 N N . SER A 1 200 ? -12.860 2.786 -11.204 1.00 85.56 200 SER A N 1
ATOM 1553 C CA . SER A 1 200 ? -12.592 4.218 -11.331 1.00 85.56 200 SER A CA 1
ATOM 1554 C C . SER A 1 200 ? -13.103 4.767 -12.667 1.00 85.56 200 SER A C 1
ATOM 1556 O O . SER A 1 200 ? -12.779 4.202 -13.710 1.00 85.56 200 SER A O 1
ATOM 1558 N N . PRO A 1 201 ? -13.810 5.914 -12.686 1.00 86.44 201 PRO A N 1
ATOM 1559 C CA . PRO A 1 201 ? -14.113 6.620 -13.932 1.00 86.44 201 PRO A CA 1
ATOM 1560 C C . PRO A 1 201 ? -12.864 7.258 -14.566 1.00 86.44 201 PRO A C 1
ATOM 1562 O O . PRO A 1 201 ? -12.891 7.613 -15.740 1.00 86.44 201 PRO A O 1
ATOM 1565 N N . ASP A 1 202 ? -11.775 7.405 -13.802 1.00 86.56 202 ASP A N 1
ATOM 1566 C CA . ASP A 1 202 ? -10.468 7.838 -14.296 1.00 86.56 202 ASP A CA 1
ATOM 1567 C C . ASP A 1 202 ? -9.404 6.790 -13.947 1.00 86.56 202 ASP A C 1
ATOM 1569 O O . ASP A 1 202 ? -8.957 6.678 -12.801 1.00 86.56 202 ASP A O 1
ATOM 1573 N N . ALA A 1 203 ? -9.013 6.003 -14.948 1.00 78.31 203 ALA A N 1
ATOM 1574 C CA . ALA A 1 203 ? -7.962 5.001 -14.820 1.00 78.31 203 ALA A CA 1
ATOM 1575 C C . ALA A 1 203 ? -6.549 5.615 -14.772 1.00 78.31 203 ALA A C 1
ATOM 1577 O O . ALA A 1 203 ? -5.627 4.952 -14.314 1.00 78.31 203 ALA A O 1
ATOM 1578 N N . ARG A 1 204 ? -6.354 6.878 -15.190 1.00 80.75 204 ARG A N 1
ATOM 1579 C CA . ARG A 1 204 ? -5.021 7.518 -15.296 1.00 80.75 204 ARG A CA 1
ATOM 1580 C C . ARG A 1 204 ? -4.400 7.885 -13.947 1.00 80.75 204 ARG A C 1
ATOM 1582 O O . ARG A 1 204 ? -3.258 8.330 -13.897 1.00 80.75 204 ARG A O 1
ATOM 1589 N N . ARG A 1 205 ? -5.171 7.753 -12.867 1.00 82.06 205 ARG A N 1
ATOM 1590 C CA . ARG A 1 205 ? -4.734 7.963 -11.481 1.00 82.06 205 ARG A CA 1
ATOM 1591 C C . ARG A 1 205 ? -3.954 6.765 -10.906 1.00 82.06 205 ARG A C 1
ATOM 1593 O O . ARG A 1 205 ? -3.368 6.912 -9.833 1.00 82.06 205 ARG A O 1
ATOM 1600 N N . PHE A 1 206 ? -4.002 5.608 -11.564 1.00 81.00 206 PHE A N 1
ATOM 1601 C CA . PHE A 1 206 ? -3.501 4.322 -11.069 1.00 81.00 206 PHE A CA 1
ATOM 1602 C C . PHE A 1 206 ? -2.259 3.854 -11.834 1.00 81.00 206 PHE A C 1
ATOM 1604 O O . PHE A 1 206 ? -2.154 4.186 -13.035 1.00 81.00 206 PHE A O 1
#

Sequence (206 aa):
MTTPSDPSAAPEEREPSISPAFGMLTPPPAGSSRRRGRPGRPLGQITPDCGSAHRAWLEPLRETYLASGMTMSQLGSRIPLSKSKVSELMSGRMYPRWEILYAFAVVLGLPDAPLYRLWRQAALETQNRSKNWVDGSSAGVKVATTSASAPPMDHGAFRYLTEGGYRLYTSVFLPDERRELVITDTFDQLWLCWPRALSSPDARRF

Secondary structure (DSSP, 8-state):
------------PPP----PPP---PPPPPP-----PPPPPPPPPPPTT--HHHHHHHHHHHHHHHHTT--HHHHHTTSSS-HHHHHHHTTTSS---HHHHHHHHHHHT--HHHHHHHHHHHHHHSTT--HHHHHHTTTTTHHHHTS--PPPHHHHHHHHHHHHHHHHHHHTTS-HHHHHHHHHHHHHHHHHHHHHHHT-S-GGG-

Radius of gyration: 31.81 Å; chains: 1; bounding box: 74×34×119 Å